Protein AF-A0A942ED60-F1 (afdb_monomer_lite)

pLDDT: mean 92.66, std 8.3, range [42.47, 98.56]

Organism: NCBI:txid2829817

Secondary structure (DSSP, 8-state):
-HHHHT--TT-EEEEEETTS-EEEEEEEEE-SSEEEEEETTT--EEEEETTSBBPPPTT---EEEEE-PPPPHHHHHHHHHHHHHHHH-PPTTTTPPPHHHHHHHHHHHHHHHTSPPTT-HHHHHHHHHHHHHHHHIIIIIS-TT-SSSPPPTTTTTTTHHHHHHHHTTT--HHHHHHHHHHHHHHTT--HHHHHTHHHHHHHHHHHHHTT-

Foldseek 3Di:
DVLLQPDDQQFFFWKAKPLLDIATWGWHADDNFWTKIAGQQQRHIFIGGSQQKGDQDPVRMMIGTWFRDGDDPLLSVLSVVSSVQNVVVDDPPSNDDDPSVVCSVVCVVVVRLVGTDPPCVVVNLLSVQSVQLLVLCCPQQQPCPDPPPRADSCLCSVVSVVLSVCLLDPHDLVRQLVSQLVSCVVSVHDVSSNVRSSVSSVVSNVVSVVSD

Radius of gyration: 19.22 Å; chains: 1; bounding box: 45×44×50 Å

Sequence (212 aa):
MQALNAITVGDVIFGLGAGGQEKLLLVYRADSSSFSARHVTTQIAYRFARDGRTRTYADGGYIEIVSTARLPADQYDVTLGLDRKSAARPDYPDSILSKAEITLLLTHPKFFKAQLLPGAEAIVRAADKLNGVNAILHREWDPIDARHNPPGLREYRDDLPALVALLERPASLDDVAAFLADMAARKMRTQQVADRSQAAAASLAQLRESWV

Structure (mmCIF, N/CA/C/O backbone):
data_AF-A0A942ED60-F1
#
_entry.id   AF-A0A942ED60-F1
#
loop_
_atom_site.group_PDB
_atom_site.id
_atom_site.type_symbol
_atom_site.label_atom_id
_atom_site.label_alt_id
_atom_site.label_comp_id
_atom_site.label_asym_id
_atom_site.label_entity_id
_atom_site.label_seq_id
_atom_site.pdbx_PDB_ins_code
_atom_site.Cartn_x
_atom_site.Cartn_y
_atom_site.Cartn_z
_atom_site.occupancy
_atom_site.B_iso_or_equiv
_atom_site.auth_seq_id
_atom_site.auth_comp_id
_atom_site.auth_asym_id
_atom_site.auth_atom_id
_atom_site.pdbx_PDB_model_num
ATOM 1 N N . MET A 1 1 ? -4.549 8.855 20.306 1.00 59.97 1 MET A N 1
ATOM 2 C CA . MET A 1 1 ? -4.417 7.773 21.314 1.00 59.97 1 MET A CA 1
ATOM 3 C C . MET A 1 1 ? -5.743 7.098 21.671 1.00 59.97 1 MET A C 1
ATOM 5 O O . MET A 1 1 ? -5.784 5.878 21.648 1.00 59.97 1 MET A O 1
ATOM 9 N N . GLN A 1 2 ? -6.834 7.828 21.943 1.00 76.50 2 GLN A N 1
ATOM 10 C CA . GLN A 1 2 ? -8.108 7.207 22.357 1.00 76.50 2 GLN A CA 1
ATOM 11 C C . GLN A 1 2 ? -8.705 6.227 21.323 1.00 76.50 2 GLN A C 1
ATOM 13 O O . GLN A 1 2 ? -9.164 5.158 21.709 1.00 76.50 2 GLN A O 1
ATOM 18 N N . ALA A 1 3 ? -8.625 6.533 20.022 1.00 88.44 3 ALA A N 1
ATOM 19 C CA . ALA A 1 3 ? -9.153 5.665 18.961 1.00 88.44 3 ALA A CA 1
ATOM 20 C C . ALA A 1 3 ? -8.439 4.298 18.868 1.00 88.44 3 ALA A C 1
ATOM 22 O O . ALA A 1 3 ? -9.092 3.267 18.765 1.00 88.44 3 ALA A O 1
ATOM 23 N N . LEU A 1 4 ? -7.106 4.265 18.990 1.00 92.62 4 LEU A N 1
ATOM 24 C CA . LEU A 1 4 ? -6.330 3.015 18.971 1.00 92.62 4 LEU A CA 1
ATOM 25 C C . LEU A 1 4 ? -6.584 2.149 20.215 1.00 92.62 4 LEU A C 1
ATOM 27 O O . LEU A 1 4 ? -6.603 0.920 20.132 1.00 92.62 4 LEU A O 1
ATOM 31 N N . ASN A 1 5 ? -6.829 2.780 21.367 1.00 92.12 5 ASN A N 1
ATOM 32 C CA . ASN A 1 5 ? -7.228 2.084 22.594 1.00 92.12 5 ASN A CA 1
ATOM 33 C C . ASN A 1 5 ? -8.634 1.478 22.497 1.00 92.12 5 ASN A C 1
ATOM 35 O O . ASN A 1 5 ? -8.900 0.471 23.146 1.00 92.12 5 ASN A O 1
ATOM 39 N N . ALA A 1 6 ? -9.505 2.058 21.670 1.00 94.12 6 ALA A N 1
ATOM 40 C CA . ALA A 1 6 ? -10.864 1.578 21.450 1.00 94.12 6 ALA A CA 1
ATOM 41 C C . ALA A 1 6 ? -10.954 0.404 20.461 1.00 94.12 6 ALA A C 1
ATOM 43 O O . ALA A 1 6 ? -12.039 -0.144 20.304 1.00 94.12 6 ALA A O 1
ATOM 44 N N . ILE A 1 7 ? -9.849 -0.000 19.817 1.00 96.62 7 ILE A N 1
ATOM 45 C CA . ILE A 1 7 ? -9.850 -1.156 18.911 1.00 96.62 7 ILE A CA 1
ATOM 46 C C . ILE A 1 7 ? -10.210 -2.430 19.689 1.00 96.62 7 ILE A C 1
ATOM 48 O O . ILE A 1 7 ? -9.567 -2.771 20.693 1.00 96.62 7 ILE A O 1
ATOM 52 N N . THR A 1 8 ? -11.194 -3.160 19.181 1.00 97.31 8 THR A N 1
ATOM 53 C CA . THR A 1 8 ? -11.737 -4.400 19.737 1.00 97.31 8 THR A CA 1
ATOM 54 C C . THR A 1 8 ? -11.801 -5.509 18.687 1.00 97.31 8 THR A C 1
ATOM 56 O O . THR A 1 8 ? -11.533 -5.307 17.504 1.00 97.31 8 THR A O 1
ATOM 59 N N . VAL A 1 9 ? -12.101 -6.730 19.134 1.00 98.12 9 VAL A N 1
ATOM 60 C CA . VAL A 1 9 ? -12.298 -7.874 18.236 1.00 98.12 9 VAL A CA 1
ATOM 61 C C . VAL A 1 9 ? -13.484 -7.607 17.312 1.00 98.12 9 VAL A C 1
ATOM 63 O O . VAL A 1 9 ? -14.543 -7.196 17.773 1.00 98.12 9 VAL A O 1
ATOM 66 N N . GLY A 1 10 ? -13.306 -7.884 16.022 1.00 97.69 10 GLY A N 1
ATOM 67 C CA . GLY A 1 10 ? -14.306 -7.648 14.984 1.00 97.69 10 GLY A CA 1
ATOM 68 C C . GLY A 1 10 ? -14.124 -6.328 14.238 1.00 97.69 10 GLY A C 1
ATOM 69 O O . GLY A 1 10 ? -14.709 -6.177 13.168 1.00 97.69 10 GLY A O 1
ATOM 70 N N . ASP A 1 11 ? -13.293 -5.405 14.727 1.00 98.19 11 ASP A N 1
ATOM 71 C CA . ASP A 1 11 ? -13.018 -4.166 14.000 1.00 98.19 11 ASP A CA 1
ATOM 72 C C . ASP A 1 11 ? -12.269 -4.443 12.689 1.00 98.19 11 ASP A C 1
ATOM 74 O O . ASP A 1 11 ? -11.331 -5.246 12.636 1.00 98.19 11 ASP A O 1
ATOM 78 N N . VAL A 1 12 ? -12.667 -3.726 11.637 1.00 98.31 12 VAL A N 1
ATOM 79 C CA . VAL A 1 12 ? -11.911 -3.625 10.386 1.00 98.31 12 VAL A CA 1
ATOM 80 C C . VAL A 1 12 ? -11.153 -2.306 10.403 1.00 98.31 12 VAL A C 1
ATOM 82 O O . VAL A 1 12 ? -11.747 -1.242 10.563 1.00 98.31 12 VAL A O 1
ATOM 85 N N . ILE A 1 13 ? -9.837 -2.385 10.249 1.00 98.00 13 ILE A N 1
ATOM 86 C CA . ILE A 1 13 ? -8.924 -1.244 10.334 1.00 98.00 13 ILE A CA 1
ATOM 87 C C . ILE A 1 13 ? -8.033 -1.178 9.097 1.00 98.00 13 ILE A C 1
ATOM 89 O O . ILE A 1 13 ? -7.878 -2.160 8.363 1.00 98.00 13 ILE A O 1
ATOM 93 N N . PHE A 1 14 ? -7.421 -0.016 8.888 1.00 98.19 14 PHE A N 1
ATOM 94 C CA . PHE A 1 14 ? -6.571 0.233 7.734 1.00 98.19 14 PHE A CA 1
ATOM 95 C C . PHE A 1 14 ? -5.165 0.640 8.157 1.00 98.19 14 PHE A C 1
ATOM 97 O O . PHE A 1 14 ? -4.975 1.559 8.962 1.00 98.19 14 PHE A O 1
ATOM 104 N N . GLY A 1 15 ? -4.179 -0.062 7.607 1.00 96.31 15 GLY A N 1
ATOM 105 C CA . GLY A 1 15 ? -2.768 0.184 7.870 1.00 96.31 15 GLY A CA 1
ATOM 106 C C . GLY A 1 15 ? -1.944 0.320 6.599 1.00 96.31 15 GLY A C 1
ATOM 107 O O . GLY A 1 15 ? -2.348 -0.122 5.523 1.00 96.31 15 GLY A O 1
ATOM 108 N N . LEU A 1 16 ? -0.765 0.913 6.750 1.00 94.50 16 LEU A N 1
ATOM 109 C CA . LEU A 1 16 ? 0.230 1.064 5.697 1.00 94.50 16 LEU A CA 1
ATOM 110 C C . LEU A 1 16 ? 1.518 0.357 6.103 1.00 94.50 16 LEU A C 1
ATOM 112 O O . LEU A 1 16 ? 2.031 0.556 7.203 1.00 94.50 16 LEU A O 1
ATOM 116 N N . GLY A 1 17 ? 2.024 -0.493 5.215 1.00 89.25 17 GLY A N 1
ATOM 117 C CA . GLY A 1 17 ? 3.358 -1.067 5.332 1.00 89.25 17 GLY A CA 1
ATOM 118 C C . GLY A 1 17 ? 4.445 -0.055 4.966 1.00 89.25 17 GLY A C 1
ATOM 119 O O . GLY A 1 17 ? 4.188 0.900 4.237 1.00 89.25 17 GLY A O 1
ATOM 120 N N . ALA A 1 18 ? 5.681 -0.316 5.397 1.00 79.06 18 ALA A N 1
ATOM 121 C CA . ALA A 1 18 ? 6.842 0.551 5.151 1.00 79.06 18 ALA A CA 1
ATOM 122 C C . ALA A 1 18 ? 7.069 0.955 3.675 1.00 79.06 18 ALA A C 1
ATOM 124 O O . ALA A 1 18 ? 7.631 2.009 3.412 1.00 79.06 18 ALA A O 1
ATOM 125 N N . GLY A 1 19 ? 6.639 0.136 2.705 1.00 77.50 19 GLY A N 1
ATOM 126 C CA . GLY A 1 19 ? 6.743 0.447 1.274 1.00 77.50 19 GLY A CA 1
ATOM 127 C C . GLY A 1 19 ? 5.451 0.996 0.663 1.00 77.50 19 GLY A C 1
ATOM 128 O O . GLY A 1 19 ? 5.225 0.785 -0.521 1.00 77.50 19 GLY A O 1
ATOM 129 N N . GLY A 1 20 ? 4.566 1.585 1.470 1.00 85.94 20 GLY A N 1
ATOM 130 C CA . GLY A 1 20 ? 3.280 2.134 1.032 1.00 85.94 20 GLY A CA 1
ATOM 131 C C . GLY A 1 20 ? 2.178 1.097 0.806 1.00 85.94 20 GLY A C 1
ATOM 132 O O . GLY A 1 20 ? 1.095 1.447 0.338 1.00 85.94 20 GLY A O 1
ATOM 133 N N . GLN A 1 21 ? 2.422 -0.175 1.148 1.00 88.50 21 GLN A N 1
ATOM 134 C CA . GLN A 1 21 ? 1.448 -1.240 0.921 1.00 88.50 21 GLN A CA 1
ATOM 135 C C . GLN A 1 21 ? 0.231 -1.065 1.822 1.00 88.50 21 GLN A C 1
ATOM 137 O O . GLN A 1 21 ? 0.329 -1.191 3.043 1.00 88.50 21 GLN A O 1
ATOM 142 N N . GLU A 1 22 ? -0.917 -0.876 1.197 1.00 93.44 22 GLU A N 1
ATOM 143 C CA . GLU A 1 22 ? -2.207 -0.780 1.861 1.00 93.44 22 GLU A CA 1
ATOM 144 C C . GLU A 1 22 ? -2.631 -2.129 2.445 1.00 93.44 22 GLU A C 1
ATOM 146 O O . GLU A 1 22 ? -2.386 -3.193 1.862 1.00 93.44 22 GLU A O 1
ATOM 151 N N . LYS A 1 23 ? -3.219 -2.088 3.642 1.00 95.25 23 LYS A N 1
ATOM 152 C CA . LYS A 1 23 ? -3.639 -3.268 4.39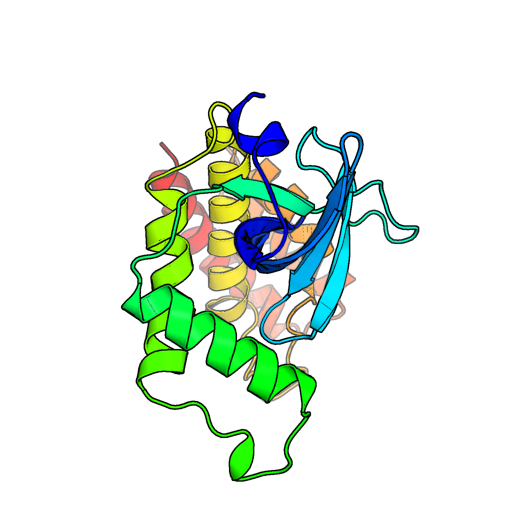3 1.00 95.25 23 LYS A CA 1
ATOM 153 C C . LYS A 1 23 ? -5.048 -3.068 4.921 1.00 95.25 23 LYS A C 1
ATOM 155 O O . LYS A 1 23 ? -5.253 -2.283 5.845 1.00 95.25 23 LYS A O 1
ATOM 160 N N . LEU A 1 24 ? -5.984 -3.850 4.392 1.00 98.06 24 LEU A N 1
ATOM 161 C CA . LEU A 1 24 ? -7.293 -4.051 5.004 1.00 98.06 24 LEU A CA 1
ATOM 162 C C . LEU A 1 24 ? -7.180 -5.183 6.029 1.00 98.06 24 LEU A C 1
ATOM 164 O O . LEU A 1 24 ? -6.850 -6.320 5.674 1.00 98.06 24 LEU A O 1
ATOM 168 N N . LEU A 1 25 ? -7.392 -4.862 7.303 1.00 98.31 25 LEU A N 1
ATOM 169 C CA . LEU A 1 25 ? -7.089 -5.752 8.420 1.00 98.31 25 LEU A CA 1
ATOM 170 C C . LEU A 1 25 ? -8.338 -6.025 9.260 1.00 98.31 25 LEU A C 1
ATOM 172 O O . LEU A 1 25 ? -9.030 -5.088 9.642 1.00 98.31 25 LEU A O 1
ATOM 176 N N . LEU A 1 26 ? -8.575 -7.291 9.611 1.00 98.56 26 LEU A N 1
ATOM 177 C CA . LEU A 1 26 ? -9.611 -7.699 10.563 1.00 98.56 26 LEU A CA 1
ATOM 178 C C . LEU A 1 26 ? -8.982 -8.047 11.915 1.00 98.56 26 LEU A C 1
ATOM 180 O O . LEU A 1 26 ? -8.103 -8.914 11.997 1.00 98.56 26 LEU A O 1
ATOM 184 N N . VAL A 1 27 ? -9.438 -7.391 12.979 1.00 98.44 27 VAL A N 1
ATOM 185 C CA . VAL A 1 27 ? -8.973 -7.627 14.350 1.00 98.44 27 VAL A CA 1
ATOM 186 C C . VAL A 1 27 ? -9.640 -8.876 14.911 1.00 98.44 27 VAL A C 1
ATOM 188 O O . VAL A 1 27 ? -10.862 -8.961 14.993 1.00 98.44 27 VAL A O 1
ATOM 191 N N . TYR A 1 28 ? -8.836 -9.843 15.347 1.00 97.62 28 TYR A N 1
ATOM 192 C CA . TYR A 1 28 ? -9.333 -11.118 15.880 1.00 97.62 28 TYR A CA 1
ATOM 193 C C . TYR A 1 28 ? -8.931 -11.368 17.340 1.00 97.62 28 TYR A C 1
ATOM 195 O O . TYR A 1 28 ? -9.416 -12.309 17.963 1.00 97.62 28 TYR A O 1
ATOM 203 N N . ARG A 1 29 ? -8.051 -10.534 17.906 1.00 97.25 29 ARG A N 1
ATOM 204 C CA . ARG A 1 29 ? -7.686 -10.557 19.328 1.00 97.25 29 ARG A CA 1
ATOM 205 C C . ARG A 1 29 ? -7.335 -9.150 19.788 1.00 97.25 29 ARG A C 1
ATOM 207 O O . ARG A 1 29 ? -6.594 -8.463 19.094 1.00 97.25 29 ARG A O 1
ATOM 214 N N . ALA A 1 30 ? -7.805 -8.738 20.959 1.00 96.69 30 ALA A N 1
ATOM 215 C CA . ALA A 1 30 ? -7.487 -7.434 21.530 1.00 96.69 30 ALA A CA 1
ATOM 216 C C . ALA A 1 30 ? -7.469 -7.501 23.063 1.00 96.69 30 ALA A C 1
ATOM 218 O O . ALA A 1 30 ? -8.318 -8.153 23.665 1.00 96.69 30 ALA A O 1
ATOM 219 N N . ASP A 1 31 ? -6.503 -6.821 23.675 1.00 94.19 31 ASP A N 1
ATOM 220 C CA . ASP A 1 31 ? -6.375 -6.630 25.121 1.00 94.19 31 ASP A CA 1
ATOM 221 C C . ASP A 1 31 ? -5.914 -5.195 25.432 1.00 94.19 31 ASP A C 1
ATOM 223 O O . ASP A 1 31 ? -5.731 -4.378 24.527 1.00 94.19 31 ASP A O 1
ATOM 227 N N . SER A 1 32 ? -5.742 -4.846 26.706 1.00 92.44 32 SER A N 1
ATOM 228 C CA . SER A 1 32 ? -5.370 -3.483 27.115 1.00 92.44 32 SER A CA 1
ATOM 229 C C . SER A 1 32 ? -4.004 -3.010 26.595 1.00 92.44 32 SER A C 1
ATOM 231 O O . SER A 1 32 ? -3.762 -1.808 26.544 1.00 92.44 32 SER A O 1
ATOM 233 N N . SER A 1 33 ? -3.119 -3.921 26.183 1.00 92.06 33 SER A N 1
ATOM 234 C CA . SER A 1 33 ? -1.731 -3.628 25.798 1.00 92.06 33 SER A CA 1
ATOM 235 C C . SER A 1 33 ? -1.452 -3.799 24.303 1.00 92.06 33 SER A C 1
ATOM 237 O O . SER A 1 33 ? -0.548 -3.164 23.754 1.00 92.06 33 SER A O 1
ATOM 239 N N . SER A 1 34 ? -2.212 -4.662 23.628 1.00 95.00 34 SER A N 1
ATOM 240 C CA . SER A 1 34 ? -1.970 -5.039 22.241 1.00 95.00 34 SER A CA 1
ATOM 241 C C . SER A 1 34 ? -3.230 -5.544 21.546 1.00 95.00 34 SER A C 1
ATOM 243 O O . SER A 1 34 ? -4.238 -5.867 22.174 1.00 95.00 34 SER A O 1
ATOM 245 N N . PHE A 1 35 ? -3.161 -5.642 20.225 1.00 96.44 35 PHE A N 1
ATOM 246 C CA . PHE A 1 35 ? -4.161 -6.342 19.429 1.00 96.44 35 PHE A CA 1
ATOM 247 C C . PHE A 1 35 ? -3.489 -7.111 18.294 1.00 96.44 35 PHE A C 1
ATOM 249 O O . PHE A 1 35 ? -2.347 -6.851 17.915 1.00 96.44 35 PHE A O 1
ATOM 256 N N . SER A 1 36 ? -4.181 -8.124 17.788 1.00 96.62 36 SER A N 1
ATOM 257 C CA . SER A 1 36 ? -3.763 -8.911 16.635 1.00 96.62 36 SER A CA 1
ATOM 258 C C . SER A 1 36 ? -4.816 -8.798 15.550 1.00 96.62 36 SER A C 1
ATOM 260 O O . SER A 1 36 ? -6.013 -8.962 15.806 1.00 96.62 36 SER A O 1
ATOM 262 N N . ALA A 1 37 ? -4.352 -8.518 14.341 1.00 97.50 37 ALA A N 1
ATOM 263 C CA . ALA A 1 37 ? -5.190 -8.392 13.165 1.00 97.50 37 ALA A CA 1
ATOM 264 C C . ALA A 1 37 ? -4.587 -9.196 12.018 1.00 97.50 37 ALA A C 1
ATOM 266 O O . ALA A 1 37 ? -3.389 -9.476 12.008 1.00 97.50 37 ALA A O 1
ATOM 267 N N . ARG A 1 38 ? -5.411 -9.597 11.058 1.00 96.62 38 ARG A N 1
ATOM 268 C CA . ARG A 1 38 ? -4.961 -10.324 9.867 1.00 96.62 38 ARG A CA 1
ATOM 269 C C . ARG A 1 38 ? -5.392 -9.602 8.610 1.00 96.62 38 ARG A C 1
ATOM 271 O O . ARG A 1 38 ? -6.438 -8.961 8.597 1.00 96.62 38 ARG A O 1
ATOM 278 N N . HIS A 1 39 ? -4.587 -9.709 7.564 1.00 96.88 39 HIS A N 1
ATOM 279 C CA . HIS A 1 39 ? -4.953 -9.184 6.258 1.00 96.88 39 HIS A CA 1
ATOM 280 C C . HIS A 1 39 ? -6.097 -9.995 5.660 1.00 96.88 39 HIS A C 1
ATOM 282 O O . HIS A 1 39 ? -5.972 -11.211 5.524 1.00 96.88 39 HIS A O 1
ATOM 288 N N . VAL A 1 40 ? -7.173 -9.315 5.268 1.00 97.62 40 VAL A N 1
ATOM 289 C CA . VAL A 1 40 ? -8.431 -9.951 4.848 1.00 97.62 40 VAL A CA 1
ATOM 290 C C . VAL A 1 40 ? -8.220 -10.960 3.714 1.00 97.62 40 VAL A C 1
ATOM 292 O O . VAL A 1 40 ? -8.749 -12.062 3.775 1.00 97.62 40 VAL A O 1
ATOM 295 N N . THR A 1 41 ? -7.385 -10.652 2.718 1.00 94.88 41 THR A N 1
ATOM 296 C CA . THR A 1 41 ? -7.214 -11.544 1.554 1.00 94.88 41 THR A CA 1
ATOM 297 C C . THR A 1 41 ? -6.077 -12.553 1.679 1.00 94.88 41 THR A C 1
ATOM 299 O O . THR A 1 41 ? -6.163 -13.650 1.137 1.00 94.88 41 THR A O 1
ATOM 302 N N . THR A 1 42 ? -4.992 -12.205 2.373 1.00 93.50 42 THR A N 1
ATOM 303 C CA . THR A 1 42 ? -3.789 -13.060 2.439 1.00 93.50 42 THR A CA 1
ATOM 304 C C . THR A 1 42 ? -3.712 -13.860 3.729 1.00 93.50 42 THR A C 1
ATOM 306 O O . THR A 1 42 ? -2.863 -14.739 3.848 1.00 93.50 42 THR A O 1
ATOM 309 N N . GLN A 1 43 ? -4.563 -13.540 4.707 1.00 96.06 43 GLN A N 1
ATOM 310 C CA . GLN A 1 43 ? -4.629 -14.171 6.024 1.00 96.06 43 GLN A CA 1
ATOM 311 C C . GLN A 1 43 ? -3.324 -14.071 6.837 1.00 96.06 43 GLN A C 1
ATOM 313 O O . GLN A 1 43 ? -3.197 -14.686 7.895 1.00 96.06 43 GLN A O 1
ATOM 318 N N . ILE A 1 44 ? -2.361 -13.253 6.392 1.00 92.69 44 ILE A N 1
ATOM 319 C CA . ILE A 1 44 ? -1.136 -12.967 7.144 1.00 92.69 44 ILE A CA 1
ATOM 320 C C . ILE A 1 44 ? -1.516 -12.191 8.404 1.00 92.69 44 ILE A C 1
ATOM 322 O O . ILE A 1 44 ? -2.199 -11.167 8.328 1.00 92.69 44 ILE A O 1
ATOM 326 N N . ALA A 1 45 ? -1.069 -12.692 9.552 1.00 93.44 45 ALA A N 1
ATOM 327 C CA . ALA A 1 45 ? -1.354 -12.120 10.856 1.00 93.44 45 ALA A CA 1
ATOM 328 C C . ALA A 1 45 ? -0.250 -11.163 11.313 1.00 93.44 45 ALA A C 1
ATOM 330 O O . ALA A 1 45 ? 0.940 -11.413 11.131 1.00 93.44 45 ALA A O 1
ATOM 331 N N . TYR A 1 46 ? -0.673 -10.100 11.983 1.00 92.94 46 TYR A N 1
ATOM 332 C CA . TYR A 1 46 ? 0.175 -9.053 12.520 1.00 92.94 46 TYR A CA 1
ATOM 333 C C . TYR A 1 46 ? -0.215 -8.761 13.963 1.00 92.94 46 TYR A C 1
ATOM 335 O O . TYR A 1 46 ? -1.395 -8.818 14.328 1.00 92.94 46 TYR A O 1
ATOM 343 N N . ARG A 1 47 ? 0.779 -8.428 14.787 1.00 93.88 47 ARG A N 1
ATOM 344 C CA . ARG A 1 47 ? 0.565 -8.003 16.171 1.00 93.88 47 ARG A CA 1
ATOM 345 C C . ARG A 1 47 ? 0.975 -6.550 16.326 1.00 93.88 47 ARG A C 1
ATOM 347 O O . ARG A 1 47 ? 2.098 -6.190 15.986 1.00 93.88 47 ARG A O 1
ATOM 354 N N . PHE A 1 48 ? 0.084 -5.761 16.904 1.00 94.25 48 PHE A N 1
ATOM 355 C CA . PHE A 1 48 ? 0.248 -4.332 17.109 1.00 94.25 48 PHE A CA 1
ATOM 356 C C . PHE A 1 48 ? 0.274 -4.007 18.597 1.00 94.25 48 PHE A C 1
ATOM 358 O O . PHE A 1 48 ? -0.465 -4.603 19.388 1.00 94.25 48 PHE A O 1
ATOM 365 N N . ALA A 1 49 ? 1.104 -3.041 18.977 1.00 93.38 49 ALA A N 1
ATOM 366 C CA . ALA A 1 49 ? 0.910 -2.338 20.235 1.00 93.38 49 ALA A CA 1
ATOM 367 C C . ALA A 1 49 ? -0.229 -1.309 20.091 1.00 93.38 49 ALA A C 1
ATOM 369 O O . ALA A 1 49 ? -0.707 -1.017 18.993 1.00 93.38 49 ALA A O 1
ATOM 370 N N . ARG A 1 50 ? -0.703 -0.765 21.217 1.00 93.06 50 ARG A N 1
ATOM 371 C CA . ARG A 1 50 ? -1.768 0.257 21.236 1.00 93.06 50 ARG A CA 1
ATOM 372 C C . ARG A 1 50 ? -1.337 1.631 20.706 1.00 93.06 50 ARG A C 1
ATOM 374 O O . ARG A 1 50 ? -2.169 2.523 20.577 1.00 93.06 50 ARG A O 1
ATOM 381 N N . ASP A 1 51 ? -0.068 1.780 20.340 1.00 92.25 51 ASP A N 1
ATOM 382 C CA . ASP A 1 51 ? 0.434 2.889 19.523 1.00 92.25 51 ASP A CA 1
ATOM 383 C C . ASP A 1 51 ? 0.117 2.724 18.023 1.00 92.25 51 ASP A C 1
ATOM 385 O O . ASP A 1 51 ? 0.361 3.640 17.246 1.00 92.25 51 ASP A O 1
ATOM 389 N N . GLY A 1 52 ? -0.468 1.589 17.616 1.00 91.94 52 GLY A N 1
ATOM 390 C CA . GLY A 1 52 ? -0.867 1.325 16.236 1.00 91.94 52 GLY A CA 1
ATOM 391 C C . GLY A 1 52 ? 0.260 0.791 15.356 1.00 91.94 52 GLY A C 1
ATOM 392 O O . GLY A 1 52 ? 0.076 0.707 14.144 1.00 91.94 52 GLY A O 1
ATOM 393 N N . ARG A 1 53 ? 1.405 0.403 15.926 1.00 92.50 53 ARG A N 1
ATOM 394 C CA . ARG A 1 53 ? 2.554 -0.098 15.165 1.00 92.50 53 ARG A CA 1
ATOM 395 C C . ARG A 1 53 ? 2.798 -1.576 15.429 1.00 92.50 53 ARG A C 1
ATOM 397 O O . ARG A 1 53 ? 2.696 -2.061 16.561 1.00 92.50 53 ARG A O 1
ATOM 404 N N . THR A 1 54 ? 3.148 -2.314 14.379 1.00 90.88 54 THR A N 1
ATOM 405 C CA . THR A 1 54 ? 3.765 -3.632 14.564 1.00 90.88 54 THR A CA 1
ATOM 406 C C . THR A 1 54 ? 5.140 -3.460 15.187 1.00 90.88 54 THR A C 1
ATOM 408 O O . THR A 1 54 ? 5.907 -2.596 14.760 1.00 90.88 54 THR A O 1
ATOM 411 N N . ARG A 1 55 ? 5.498 -4.325 16.13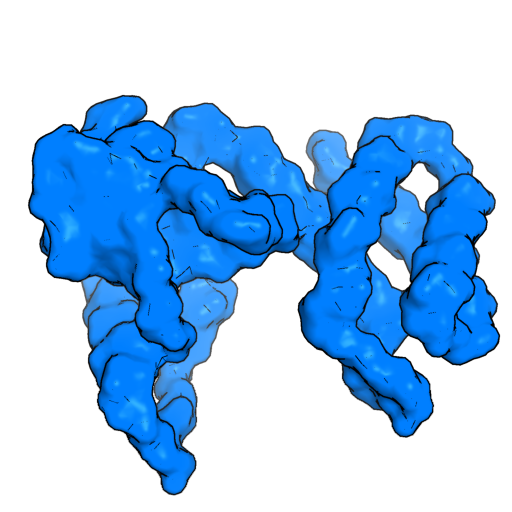8 1.00 76.38 55 ARG A N 1
ATOM 412 C CA . ARG A 1 55 ? 6.901 -4.433 16.557 1.00 76.38 55 ARG A CA 1
ATOM 413 C C . ARG A 1 55 ? 7.700 -5.047 15.409 1.00 76.38 55 ARG A C 1
ATOM 415 O O . ARG A 1 55 ? 7.226 -6.000 14.798 1.00 76.38 55 ARG A O 1
ATOM 422 N N . THR A 1 56 ? 8.861 -4.471 15.113 1.00 61.62 56 THR A N 1
ATOM 423 C CA . THR A 1 56 ? 9.707 -4.811 13.964 1.00 61.62 56 THR A CA 1
ATOM 424 C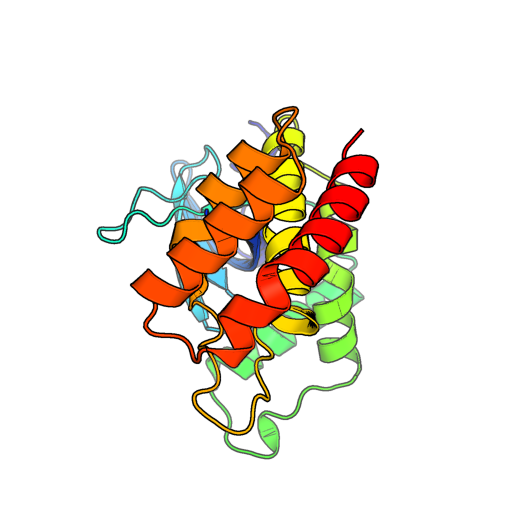 C . THR A 1 56 ? 9.920 -6.320 13.864 1.00 61.62 56 THR A C 1
ATOM 426 O O . THR A 1 56 ? 10.356 -6.953 14.828 1.00 61.62 56 THR A O 1
ATOM 429 N N . TYR A 1 57 ? 9.600 -6.898 12.710 1.00 56.62 57 TYR A N 1
ATOM 430 C CA . TYR A 1 57 ? 9.954 -8.279 12.394 1.00 56.62 57 TYR A CA 1
ATOM 431 C C . TYR A 1 57 ? 11.424 -8.343 11.946 1.00 56.62 57 TYR A C 1
ATOM 433 O O . TYR A 1 57 ? 12.032 -7.321 11.627 1.00 56.62 57 TYR A O 1
ATOM 441 N N . ALA A 1 58 ? 12.015 -9.541 11.928 1.00 42.47 58 ALA A N 1
ATOM 442 C CA . ALA A 1 58 ? 13.417 -9.743 11.540 1.00 42.47 58 ALA A CA 1
ATOM 443 C C . ALA A 1 58 ? 13.746 -9.269 10.105 1.00 42.47 58 ALA A C 1
ATOM 445 O O . ALA A 1 58 ? 14.912 -9.082 9.780 1.00 42.47 58 ALA A O 1
ATOM 446 N N . ASP A 1 59 ? 12.730 -9.045 9.266 1.00 48.72 59 ASP A N 1
ATOM 447 C CA . ASP A 1 59 ? 12.837 -8.513 7.904 1.00 48.72 59 ASP A CA 1
ATOM 448 C C . ASP A 1 59 ? 12.736 -6.973 7.828 1.00 48.72 59 ASP A C 1
ATOM 450 O O . ASP A 1 59 ? 12.657 -6.413 6.736 1.00 48.72 59 ASP A O 1
ATOM 454 N N . GLY A 1 60 ? 12.708 -6.270 8.969 1.00 52.09 60 GLY A N 1
ATOM 455 C CA . GLY A 1 60 ? 12.657 -4.805 9.028 1.00 52.09 60 GLY A CA 1
ATOM 456 C C . GLY A 1 60 ? 11.310 -4.195 8.624 1.00 52.09 60 GLY A C 1
ATOM 457 O O . GLY A 1 60 ? 11.155 -2.973 8.643 1.00 52.09 60 GLY A O 1
ATOM 458 N N . GLY A 1 61 ? 10.314 -5.017 8.281 1.00 68.88 61 GLY A N 1
ATOM 459 C CA . GLY A 1 61 ? 8.985 -4.548 7.921 1.00 68.88 61 GLY A CA 1
ATOM 460 C C . GLY A 1 61 ? 8.203 -4.061 9.139 1.00 68.88 61 GLY A C 1
ATOM 461 O O . GLY A 1 61 ? 8.147 -4.734 10.170 1.00 68.88 61 GLY A O 1
ATOM 462 N N . TYR A 1 62 ? 7.540 -2.913 9.000 1.00 84.69 62 TYR A N 1
ATOM 463 C CA . TYR A 1 62 ? 6.505 -2.472 9.931 1.00 84.69 62 TYR A CA 1
ATOM 464 C C . TYR A 1 62 ? 5.214 -2.121 9.191 1.00 84.69 62 TYR A C 1
ATOM 466 O O . TYR A 1 62 ? 5.228 -1.805 7.997 1.00 84.69 62 TYR A O 1
ATOM 474 N N . ILE A 1 63 ? 4.101 -2.210 9.915 1.00 92.25 63 ILE A N 1
ATOM 475 C CA . ILE A 1 63 ? 2.793 -1.690 9.532 1.00 92.25 63 ILE A CA 1
ATOM 476 C C . ILE A 1 63 ? 2.375 -0.683 10.595 1.00 92.25 63 ILE A C 1
ATOM 478 O O . ILE A 1 63 ? 2.461 -0.968 11.794 1.00 92.25 63 ILE A O 1
ATOM 482 N N . GLU A 1 64 ? 1.887 0.464 10.145 1.00 94.69 64 GLU A N 1
ATOM 483 C CA . GLU A 1 64 ? 1.297 1.491 10.993 1.00 94.69 64 GLU A CA 1
ATOM 484 C C . GLU A 1 64 ? -0.189 1.647 10.663 1.00 94.69 64 GLU A C 1
ATOM 486 O O . GLU A 1 64 ? -0.571 1.739 9.495 1.00 94.69 64 GLU A O 1
ATOM 491 N N . ILE A 1 65 ? -1.041 1.626 11.689 1.00 97.06 65 ILE A N 1
ATOM 492 C CA . ILE A 1 65 ? -2.477 1.868 11.543 1.00 97.06 65 ILE A CA 1
ATOM 493 C C . ILE A 1 65 ? -2.696 3.355 11.302 1.00 97.06 65 ILE A C 1
ATOM 495 O O . ILE A 1 65 ? -2.336 4.185 12.133 1.00 97.06 65 ILE A O 1
ATOM 499 N N . VAL A 1 66 ? -3.334 3.680 10.181 1.00 97.12 66 VAL A N 1
ATOM 500 C CA . VAL A 1 66 ? -3.602 5.067 9.777 1.00 97.12 66 VAL A CA 1
ATOM 501 C C . VAL A 1 66 ? -5.082 5.419 9.827 1.00 97.12 66 VAL A C 1
ATOM 503 O O . VAL A 1 66 ? -5.423 6.596 9.821 1.00 97.12 66 VAL A O 1
ATOM 506 N N . SER A 1 67 ? -5.972 4.427 9.929 1.00 97.88 67 SER A N 1
ATOM 507 C CA . SER A 1 67 ? -7.393 4.665 10.178 1.00 97.88 67 SER A CA 1
ATOM 508 C C . SER A 1 67 ? -8.051 3.524 10.955 1.00 97.88 67 SER A C 1
ATOM 510 O O . SER A 1 67 ? -7.727 2.347 10.791 1.00 97.88 67 SER A O 1
ATOM 512 N N . THR A 1 68 ? -9.009 3.911 11.797 1.00 97.44 68 THR A N 1
ATOM 513 C CA . THR A 1 68 ? -9.909 3.025 12.561 1.00 97.44 68 THR A CA 1
ATOM 514 C C . THR A 1 68 ? -11.381 3.338 12.265 1.00 97.44 68 THR A C 1
ATOM 516 O O . THR A 1 68 ? -12.268 2.972 13.034 1.00 97.44 68 THR A O 1
ATOM 519 N N . ALA A 1 69 ? -11.648 4.062 11.170 1.00 97.12 69 ALA A N 1
ATOM 520 C CA . ALA A 1 69 ? -12.998 4.436 10.774 1.00 97.12 69 ALA A CA 1
ATOM 521 C C . ALA A 1 69 ? -13.867 3.193 10.550 1.00 97.12 69 ALA A C 1
ATOM 523 O O . ALA A 1 69 ? -13.435 2.215 9.945 1.00 97.12 69 ALA A O 1
ATOM 524 N N . ARG A 1 70 ? -15.114 3.227 11.021 1.00 96.56 70 ARG A N 1
ATOM 525 C CA . ARG A 1 70 ? -16.035 2.103 10.836 1.00 96.56 70 ARG A CA 1
ATOM 526 C C . ARG A 1 70 ? -16.544 2.091 9.407 1.00 96.56 70 ARG A C 1
ATOM 528 O O . ARG A 1 70 ? -17.163 3.062 8.980 1.00 96.56 70 ARG A O 1
ATOM 535 N N . LEU A 1 71 ? -16.311 0.989 8.698 1.00 95.31 71 LEU A N 1
ATOM 536 C CA . LEU A 1 71 ? -16.893 0.781 7.377 1.00 95.31 71 LEU A CA 1
ATOM 537 C C . LEU A 1 71 ? -18.427 0.886 7.432 1.00 95.31 71 LEU A C 1
ATOM 539 O O . LEU A 1 71 ? -19.032 0.483 8.431 1.00 95.31 71 LEU A O 1
ATOM 543 N N . PRO A 1 72 ? -19.062 1.373 6.352 1.00 96.00 72 PRO A N 1
ATOM 544 C CA . PRO A 1 72 ? -20.492 1.193 6.138 1.00 96.00 72 PRO A CA 1
ATOM 545 C C . PRO A 1 72 ? -20.885 -0.284 6.288 1.00 96.00 72 PRO A C 1
ATOM 547 O O . PRO A 1 72 ? -20.100 -1.167 5.939 1.00 96.00 72 PRO A O 1
ATOM 550 N N . ALA A 1 73 ? -22.079 -0.557 6.825 1.00 96.06 73 ALA A N 1
ATOM 551 C CA . ALA A 1 73 ? -22.497 -1.914 7.192 1.00 96.06 73 ALA A CA 1
ATOM 552 C C . ALA A 1 73 ? -22.425 -2.904 6.014 1.00 96.06 73 ALA A C 1
ATOM 554 O O . ALA A 1 73 ? -21.935 -4.018 6.170 1.00 96.06 73 ALA A O 1
ATOM 555 N N . ASP A 1 74 ? -22.813 -2.462 4.818 1.00 94.69 74 ASP A N 1
ATOM 556 C CA . ASP A 1 74 ? -22.714 -3.229 3.576 1.00 94.69 74 ASP A CA 1
ATOM 557 C C . ASP A 1 74 ? -21.260 -3.593 3.228 1.00 94.69 74 ASP A C 1
ATOM 559 O O . ASP A 1 74 ? -20.962 -4.739 2.895 1.00 94.69 74 ASP A O 1
ATOM 563 N N . GLN A 1 75 ? -20.323 -2.651 3.362 1.00 97.06 75 GLN A N 1
ATOM 564 C CA . GLN A 1 75 ? -18.899 -2.908 3.117 1.00 97.06 75 GLN A CA 1
ATOM 565 C C . GLN A 1 75 ? -18.268 -3.778 4.207 1.00 97.06 75 GLN A C 1
ATOM 567 O O . GLN A 1 75 ? -17.387 -4.593 3.920 1.00 97.06 75 GLN A O 1
ATOM 572 N N . TYR A 1 76 ? -18.714 -3.621 5.453 1.00 98.19 76 TYR A N 1
ATOM 573 C CA . TYR A 1 76 ? -18.277 -4.445 6.573 1.00 98.19 76 TYR A CA 1
ATOM 574 C C . TYR A 1 76 ? -18.670 -5.914 6.366 1.00 98.19 76 TYR A C 1
ATOM 576 O O . TYR A 1 76 ? -17.808 -6.791 6.445 1.00 98.19 76 TYR A O 1
ATOM 584 N N . ASP A 1 77 ? -19.923 -6.187 5.998 1.00 98.31 77 ASP A N 1
ATOM 585 C CA . ASP A 1 77 ? -20.405 -7.548 5.738 1.00 98.31 77 ASP A CA 1
ATOM 586 C C . ASP A 1 77 ? -19.664 -8.211 4.571 1.00 98.31 77 ASP A C 1
ATOM 588 O O . ASP A 1 77 ? -19.250 -9.372 4.669 1.00 98.31 77 ASP A O 1
ATOM 592 N N . VAL A 1 78 ? -19.409 -7.461 3.491 1.00 98.44 78 VAL A N 1
ATOM 593 C CA . VAL A 1 78 ? -18.582 -7.934 2.367 1.00 98.44 78 VAL A CA 1
ATOM 594 C C . VAL A 1 78 ? -17.155 -8.236 2.830 1.00 98.44 78 VAL A C 1
ATOM 596 O O . VAL A 1 78 ? -16.587 -9.252 2.431 1.00 98.44 78 VAL A O 1
ATOM 599 N N . THR A 1 79 ? -16.582 -7.409 3.710 1.00 98.38 79 THR A N 1
ATOM 600 C CA . THR A 1 79 ? -15.237 -7.637 4.264 1.00 98.38 79 THR A CA 1
ATOM 601 C C . THR A 1 79 ? -15.175 -8.934 5.069 1.00 98.38 79 THR A C 1
ATOM 603 O O . THR A 1 79 ? -14.241 -9.718 4.897 1.00 98.38 79 THR A O 1
ATOM 606 N N . LEU A 1 80 ? -16.177 -9.196 5.914 1.00 98.38 80 LEU A N 1
ATOM 607 C CA . LEU A 1 80 ? -16.259 -10.441 6.680 1.00 98.38 80 LEU A CA 1
ATOM 608 C C . LEU A 1 80 ? -16.456 -11.664 5.779 1.00 98.38 80 LEU A C 1
ATOM 610 O O . LEU A 1 80 ? -15.862 -12.714 6.027 1.00 98.38 80 LEU A O 1
ATOM 614 N N . GLY A 1 81 ? -17.281 -11.542 4.736 1.00 97.94 81 GLY A N 1
ATOM 615 C CA . GLY A 1 81 ? -17.459 -12.587 3.728 1.00 97.94 81 GLY A CA 1
ATOM 616 C C . GLY A 1 81 ? -16.147 -12.925 3.019 1.00 97.94 81 GLY A C 1
ATOM 617 O O . GLY A 1 81 ? -15.779 -14.099 2.938 1.00 97.94 81 GLY A O 1
ATOM 618 N N . LEU A 1 82 ? -15.408 -11.898 2.593 1.00 98.25 82 LEU A N 1
ATOM 619 C CA . LEU A 1 82 ? -14.114 -12.049 1.933 1.00 98.25 82 LEU A CA 1
ATOM 620 C C . LEU A 1 82 ? -13.061 -12.671 2.860 1.00 98.25 82 LEU A C 1
ATOM 622 O O . LEU A 1 82 ? -12.361 -13.586 2.441 1.00 98.25 82 LEU A O 1
ATOM 626 N N . ASP A 1 83 ? -12.981 -12.239 4.124 1.00 98.31 83 ASP A N 1
ATOM 627 C CA . ASP A 1 83 ? -12.069 -12.832 5.114 1.00 98.31 83 ASP A CA 1
ATOM 628 C C . ASP A 1 83 ? -12.341 -14.332 5.298 1.00 98.31 83 ASP A C 1
ATOM 630 O O . ASP A 1 83 ? -11.415 -15.140 5.231 1.00 98.31 83 ASP A O 1
ATOM 634 N N . ARG A 1 84 ? -13.614 -14.727 5.448 1.00 97.94 84 ARG A N 1
ATOM 635 C CA . ARG A 1 84 ? -14.002 -16.144 5.559 1.00 97.94 84 ARG A CA 1
ATOM 636 C C . ARG A 1 84 ? -13.661 -16.929 4.297 1.00 97.94 84 ARG A C 1
ATOM 638 O O . ARG A 1 84 ? -13.128 -18.032 4.407 1.00 97.94 84 ARG A O 1
ATOM 645 N N . LYS A 1 85 ? -13.934 -16.368 3.113 1.00 97.62 85 LYS A N 1
ATOM 646 C CA . LYS A 1 85 ? -13.577 -16.983 1.827 1.00 97.62 85 LYS A CA 1
ATOM 647 C C . LYS A 1 85 ? -12.067 -17.211 1.747 1.00 97.62 85 LYS A C 1
ATOM 649 O O . LYS A 1 85 ? -11.631 -18.327 1.489 1.00 97.62 85 LYS A O 1
ATOM 654 N N . SER A 1 86 ? -11.257 -16.196 2.032 1.00 96.69 86 SER A N 1
ATOM 655 C CA . SER A 1 86 ? -9.796 -16.315 2.017 1.00 96.69 86 SER A CA 1
ATOM 656 C C . SER A 1 86 ? -9.265 -17.295 3.069 1.00 96.69 86 SER A C 1
ATOM 658 O O . SER A 1 86 ? -8.311 -18.022 2.793 1.00 96.69 86 SER A O 1
ATOM 660 N N . ALA A 1 87 ? -9.887 -17.367 4.249 1.00 96.81 87 ALA A N 1
ATOM 661 C CA . ALA A 1 87 ? -9.538 -18.337 5.285 1.00 96.81 87 ALA A CA 1
ATOM 662 C C . ALA A 1 87 ? -9.847 -19.787 4.873 1.00 96.81 87 ALA A C 1
ATOM 664 O O . ALA A 1 87 ? -9.068 -20.685 5.190 1.00 96.81 87 ALA A O 1
ATOM 665 N N . ALA A 1 88 ? -10.942 -20.010 4.139 1.00 96.94 88 ALA A N 1
ATOM 666 C CA . ALA A 1 88 ? -11.334 -21.327 3.639 1.00 96.94 88 ALA A CA 1
ATOM 667 C C . ALA A 1 88 ? -10.421 -21.853 2.519 1.00 96.94 88 ALA A C 1
ATOM 669 O O . ALA A 1 88 ? -10.422 -23.054 2.267 1.00 96.94 88 ALA A O 1
ATOM 670 N N . ARG A 1 89 ? -9.636 -20.973 1.874 1.00 94.81 89 ARG A N 1
ATOM 671 C CA . ARG A 1 89 ? -8.738 -21.301 0.749 1.00 94.81 89 ARG A CA 1
ATOM 672 C C . ARG A 1 89 ? -9.428 -22.165 -0.322 1.00 94.81 89 ARG A C 1
ATOM 674 O O . ARG A 1 89 ? -8.922 -23.238 -0.642 1.00 94.81 89 ARG A O 1
ATOM 681 N N . PRO A 1 90 ? -10.589 -21.730 -0.840 1.00 95.19 90 PRO A N 1
ATOM 682 C CA . PRO A 1 90 ? -11.328 -22.508 -1.816 1.00 95.19 90 PRO A CA 1
ATOM 683 C C . PRO A 1 90 ? -10.529 -22.655 -3.110 1.00 95.19 90 PRO A C 1
ATOM 685 O O . PRO A 1 90 ? -9.811 -21.737 -3.522 1.00 95.19 90 PRO A O 1
ATOM 688 N N . ASP A 1 91 ? -10.713 -23.787 -3.777 1.00 95.31 91 ASP A N 1
ATOM 689 C CA . ASP A 1 91 ? -10.202 -23.992 -5.125 1.00 95.31 91 ASP A CA 1
ATOM 690 C C . ASP A 1 91 ? -10.988 -23.157 -6.146 1.00 95.31 91 ASP A C 1
ATOM 692 O O . ASP A 1 91 ? -12.041 -22.577 -5.872 1.00 95.31 91 ASP A O 1
ATOM 696 N N . TYR A 1 92 ? -10.459 -23.054 -7.361 1.00 89.88 92 TYR A N 1
ATOM 697 C CA . TYR A 1 92 ? -11.209 -22.493 -8.481 1.00 89.88 92 TYR A CA 1
ATOM 698 C C . TYR A 1 92 ? -12.390 -23.420 -8.845 1.00 89.88 92 TYR A C 1
ATOM 700 O O . TYR A 1 92 ? -12.182 -24.632 -8.917 1.00 89.88 92 TYR A O 1
ATOM 708 N N . PRO A 1 93 ? -13.600 -22.896 -9.134 1.00 93.75 93 PRO A N 1
ATOM 709 C CA . PRO A 1 93 ? -13.962 -21.484 -9.318 1.00 93.75 93 PRO A CA 1
ATOM 710 C C . PRO A 1 93 ? -14.457 -20.756 -8.057 1.00 93.75 93 PRO A C 1
ATOM 712 O O . PRO A 1 93 ? -14.759 -19.567 -8.126 1.00 93.75 93 PRO A O 1
ATOM 715 N N . ASP A 1 94 ? -14.520 -21.413 -6.903 1.00 93.56 94 ASP A N 1
ATOM 716 C CA . ASP A 1 94 ? -15.074 -20.834 -5.668 1.00 93.56 94 ASP A CA 1
ATOM 717 C C . ASP A 1 94 ? -14.203 -19.701 -5.081 1.00 93.56 94 ASP A C 1
ATOM 719 O O . ASP A 1 94 ? -14.663 -18.883 -4.277 1.00 93.56 94 ASP A O 1
ATOM 723 N N . SER A 1 95 ? -12.953 -19.592 -5.538 1.00 93.19 95 SER A N 1
ATOM 724 C CA . SER A 1 95 ? -12.055 -18.459 -5.283 1.00 93.19 95 SER A CA 1
ATOM 725 C C . SER A 1 95 ? -12.371 -17.191 -6.089 1.00 93.19 95 SER A C 1
ATOM 727 O O . SER A 1 95 ? -11.780 -16.142 -5.820 1.00 93.19 95 SER A O 1
ATOM 729 N N . ILE A 1 96 ? -13.301 -17.238 -7.053 1.00 96.44 96 ILE A N 1
ATOM 730 C CA . ILE A 1 96 ? -13.678 -16.066 -7.852 1.00 96.44 96 ILE A CA 1
ATOM 731 C C . ILE A 1 96 ? -14.289 -14.981 -6.950 1.00 96.44 96 ILE A C 1
ATOM 733 O O . ILE A 1 96 ? -15.150 -15.226 -6.094 1.00 96.44 96 ILE A O 1
ATOM 737 N N . LEU A 1 97 ? -13.837 -13.744 -7.165 1.00 97.31 97 LEU A N 1
ATOM 738 C CA . LEU A 1 97 ? -14.370 -12.571 -6.486 1.00 97.31 97 LEU A CA 1
ATOM 739 C C . LEU A 1 97 ? -15.724 -12.174 -7.081 1.00 97.31 97 LEU A C 1
ATOM 741 O O . LEU A 1 97 ? -15.896 -12.050 -8.294 1.00 97.31 97 LEU A O 1
ATOM 745 N N . SER A 1 98 ? -16.683 -11.918 -6.205 1.00 97.81 98 SER A N 1
ATOM 746 C CA . SER A 1 98 ? -17.949 -11.276 -6.530 1.00 97.81 98 SER A CA 1
ATOM 747 C C . SER A 1 98 ? -17.744 -9.795 -6.862 1.00 97.81 98 SER A C 1
ATOM 749 O O . SER A 1 98 ? -16.745 -9.178 -6.488 1.00 97.81 98 SER A O 1
ATOM 751 N N . LYS A 1 99 ? -18.741 -9.179 -7.509 1.00 98.12 99 LYS A N 1
ATOM 752 C CA . LYS A 1 99 ? -18.723 -7.736 -7.801 1.00 98.12 99 LYS A CA 1
ATOM 753 C C . LYS A 1 99 ? -18.543 -6.889 -6.538 1.00 98.12 99 LYS A C 1
ATOM 755 O O . LYS A 1 99 ? -17.777 -5.936 -6.567 1.00 98.12 99 LYS A O 1
ATOM 760 N N . ALA A 1 100 ? -19.205 -7.256 -5.440 1.00 98.06 100 ALA A N 1
ATOM 761 C CA . ALA A 1 100 ? -19.109 -6.527 -4.179 1.00 98.06 100 ALA A CA 1
ATOM 762 C C . ALA A 1 100 ? -17.698 -6.608 -3.572 1.00 98.06 100 ALA A C 1
ATOM 764 O O . ALA A 1 100 ? -17.169 -5.595 -3.123 1.00 98.06 100 ALA A O 1
ATOM 765 N N . GLU A 1 101 ? -17.059 -7.783 -3.619 1.00 98.25 101 GLU A N 1
ATOM 766 C CA . GLU A 1 101 ? -15.674 -7.960 -3.159 1.00 98.25 101 GLU A CA 1
ATOM 767 C C . GLU A 1 101 ? -14.692 -7.153 -4.020 1.00 98.25 101 GLU A C 1
ATOM 769 O O . GLU A 1 101 ? -13.804 -6.494 -3.484 1.00 98.25 101 GLU A O 1
ATOM 774 N N . ILE A 1 102 ? -14.879 -7.139 -5.346 1.00 98.00 102 ILE A N 1
ATOM 775 C CA . ILE A 1 102 ? -14.080 -6.305 -6.257 1.00 98.00 102 ILE A CA 1
ATOM 776 C C . ILE A 1 102 ? -14.254 -4.824 -5.909 1.00 98.00 102 ILE A C 1
ATOM 778 O O . ILE A 1 102 ? -13.263 -4.113 -5.756 1.00 98.00 102 ILE A O 1
ATOM 782 N N . THR A 1 103 ? -15.494 -4.354 -5.743 1.00 97.62 103 THR A N 1
ATOM 783 C CA . THR A 1 103 ? -15.766 -2.965 -5.357 1.00 97.62 103 THR A CA 1
ATOM 784 C C . THR A 1 103 ? -15.080 -2.620 -4.039 1.00 97.62 103 THR A C 1
ATOM 786 O O . THR A 1 103 ? -14.338 -1.645 -4.007 1.00 97.62 103 THR A O 1
ATOM 789 N N . LEU A 1 104 ? -15.232 -3.445 -2.996 1.00 97.44 104 LEU A N 1
ATOM 790 C CA . LEU A 1 104 ? -14.560 -3.251 -1.709 1.00 97.44 104 LEU A CA 1
ATOM 791 C C . LEU A 1 104 ? -13.042 -3.095 -1.883 1.00 97.44 104 LEU A C 1
ATOM 793 O O . LEU A 1 104 ? -12.456 -2.138 -1.374 1.00 97.44 104 LEU A O 1
ATOM 797 N N . LEU A 1 105 ? -12.393 -4.007 -2.614 1.00 96.12 105 LEU A N 1
ATOM 798 C CA . LEU A 1 105 ? -10.941 -3.974 -2.812 1.00 96.12 105 LEU A CA 1
ATOM 799 C C . LEU A 1 105 ? -10.472 -2.713 -3.546 1.00 96.12 105 LEU A C 1
ATOM 801 O O . LEU A 1 105 ? -9.402 -2.202 -3.230 1.00 96.12 105 LEU A O 1
ATOM 805 N N . LEU A 1 106 ? -11.280 -2.185 -4.465 1.00 94.75 106 LEU A N 1
ATOM 806 C CA . LEU A 1 106 ? -10.948 -0.982 -5.229 1.00 94.75 106 LEU A CA 1
ATOM 807 C C . LEU A 1 106 ? -11.266 0.325 -4.487 1.00 94.75 106 LEU A C 1
ATOM 809 O O . LEU A 1 106 ? -10.635 1.344 -4.763 1.00 94.75 106 LEU A O 1
ATOM 813 N N . THR A 1 107 ? -12.237 0.336 -3.567 1.00 95.19 107 THR A N 1
ATOM 814 C CA . THR A 1 107 ? -12.734 1.585 -2.961 1.00 95.19 107 THR A CA 1
ATOM 815 C C . THR A 1 107 ? -12.360 1.777 -1.498 1.00 95.19 107 THR A C 1
ATOM 817 O O . THR A 1 107 ? -12.324 2.927 -1.047 1.00 95.19 107 THR A O 1
ATOM 820 N N . HIS A 1 108 ? -12.053 0.711 -0.749 1.00 95.25 108 HIS A N 1
ATOM 821 C CA . HIS A 1 108 ? -11.735 0.828 0.678 1.00 95.25 108 HIS A CA 1
ATOM 822 C C . HIS A 1 108 ? -10.589 1.808 0.988 1.00 95.25 108 HIS A C 1
ATOM 824 O O . HIS A 1 108 ? -10.734 2.551 1.964 1.00 95.25 108 HIS A O 1
ATOM 830 N N . PRO A 1 109 ? -9.499 1.928 0.193 1.00 95.12 109 PRO A N 1
ATOM 831 C CA . PRO A 1 109 ? -8.415 2.835 0.556 1.00 95.12 109 PRO A CA 1
ATOM 832 C C . PRO A 1 109 ? -8.886 4.287 0.576 1.00 95.12 109 PRO A C 1
ATOM 834 O O . PRO A 1 109 ? -8.573 5.028 1.504 1.00 95.12 109 PRO A O 1
ATOM 837 N N . LYS A 1 110 ? -9.720 4.683 -0.396 1.00 95.31 110 LYS A N 1
ATOM 838 C CA . LYS A 1 110 ? -10.296 6.032 -0.467 1.00 95.31 110 LYS A CA 1
ATOM 839 C C . LYS A 1 110 ? -11.170 6.339 0.751 1.00 95.31 110 LYS A C 1
ATOM 841 O O . LYS A 1 110 ? -11.096 7.443 1.283 1.00 95.31 110 LYS A O 1
ATOM 846 N N . PHE A 1 111 ? -11.973 5.373 1.202 1.00 96.88 111 PHE A N 1
ATOM 847 C CA . PHE A 1 111 ? -12.817 5.529 2.389 1.00 96.88 111 PHE A CA 1
ATOM 848 C C . PHE A 1 111 ? -11.988 5.787 3.657 1.00 96.88 111 PHE A C 1
ATOM 850 O O . PHE A 1 111 ? -12.261 6.738 4.392 1.00 96.88 111 PHE A O 1
ATOM 857 N N . PHE A 1 112 ? -10.963 4.965 3.899 1.00 97.69 112 PHE A N 1
ATOM 858 C CA . PHE A 1 112 ? -10.131 5.077 5.098 1.00 97.69 112 PHE A CA 1
ATOM 859 C C . PHE A 1 112 ? -9.210 6.299 5.061 1.00 97.69 112 PHE A C 1
ATOM 861 O O . PHE A 1 112 ? -9.058 6.976 6.077 1.00 97.69 112 PHE A O 1
ATOM 868 N N . LYS A 1 113 ? -8.644 6.632 3.893 1.00 96.19 113 LYS A N 1
ATOM 869 C CA . LYS A 1 113 ? -7.797 7.823 3.721 1.00 96.19 113 LYS A CA 1
ATOM 870 C C . LYS A 1 113 ? -8.551 9.142 3.897 1.00 96.19 113 LYS A C 1
ATOM 872 O O . LYS A 1 113 ? -7.931 10.146 4.218 1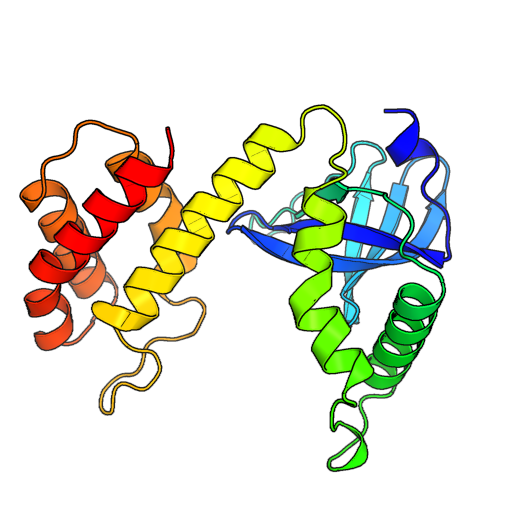.00 96.19 113 LYS A O 1
ATOM 877 N N . ALA A 1 114 ? -9.875 9.151 3.744 1.00 96.75 114 ALA A N 1
ATOM 878 C CA . ALA A 1 114 ? -10.700 10.317 4.061 1.00 96.75 114 ALA A CA 1
ATOM 879 C C . ALA A 1 114 ? -10.923 10.517 5.576 1.00 96.75 114 ALA A C 1
ATOM 881 O O . ALA A 1 114 ? -11.450 11.546 5.988 1.00 96.75 114 ALA A O 1
ATOM 882 N N . GLN A 1 115 ? -10.563 9.533 6.407 1.00 96.75 115 GLN A N 1
ATOM 883 C CA . GLN A 1 115 ? -10.867 9.486 7.840 1.00 96.75 115 GLN A CA 1
ATOM 884 C C . GLN A 1 115 ? -9.640 9.011 8.624 1.00 96.75 115 GLN A C 1
ATOM 886 O O . GLN A 1 115 ? -9.651 7.966 9.285 1.00 96.75 115 GLN A O 1
ATOM 891 N N . LEU A 1 116 ? -8.548 9.757 8.492 1.00 97.06 116 LEU A N 1
ATOM 892 C CA . LEU A 1 116 ? -7.272 9.412 9.105 1.00 97.06 116 LEU A CA 1
ATOM 893 C C . LEU A 1 116 ? -7.292 9.589 10.622 1.00 97.06 116 LEU A C 1
ATOM 895 O O . LEU A 1 116 ? -7.987 10.440 11.178 1.00 97.06 116 LEU A O 1
ATOM 899 N N . LEU A 1 117 ? -6.477 8.781 11.294 1.00 96.38 117 LEU A N 1
ATOM 900 C CA . LEU A 1 117 ? -6.069 9.068 12.659 1.00 96.38 117 LEU A CA 1
ATOM 901 C C . LEU A 1 117 ? -5.238 10.361 12.681 1.00 96.38 117 LEU A C 1
ATOM 903 O O . LEU A 1 117 ? -4.415 10.558 11.785 1.00 96.38 117 LEU A O 1
ATOM 907 N N . PRO A 1 118 ? -5.380 11.206 13.720 1.00 93.62 118 PRO A N 1
ATOM 908 C CA . PRO A 1 118 ? -4.559 12.404 13.850 1.00 93.62 118 PRO A CA 1
ATOM 909 C C . PRO A 1 118 ? -3.061 12.077 13.809 1.00 93.62 118 PRO A C 1
ATOM 911 O O . PRO A 1 118 ? -2.597 11.237 14.586 1.00 93.62 118 PRO A O 1
ATOM 914 N N . GLY A 1 119 ? -2.315 12.752 12.931 1.00 91.44 119 GLY A N 1
ATOM 915 C CA . GLY A 1 119 ? -0.874 12.562 12.745 1.00 91.44 119 GLY A CA 1
ATOM 916 C C . GLY A 1 119 ? -0.500 11.515 11.691 1.00 91.44 119 GLY A C 1
ATOM 917 O O . GLY A 1 119 ? 0.684 11.356 11.395 1.00 91.44 119 GLY A O 1
ATOM 918 N N . ALA A 1 120 ? -1.472 10.809 11.102 1.00 94.31 120 ALA A N 1
ATOM 919 C CA . ALA A 1 120 ? -1.216 9.815 10.060 1.00 94.31 120 ALA A CA 1
ATOM 920 C C . ALA A 1 120 ? -1.053 10.419 8.651 1.00 94.31 120 ALA A C 1
ATOM 922 O O . ALA A 1 120 ? -0.672 9.713 7.716 1.00 94.31 120 ALA A O 1
ATOM 923 N N . GLU A 1 121 ? -1.298 11.720 8.480 1.00 94.19 121 GLU A N 1
ATOM 924 C CA . GLU A 1 121 ? -1.268 12.420 7.192 1.00 94.19 121 GLU A CA 1
ATOM 925 C C . GLU A 1 121 ? 0.103 12.317 6.514 1.00 94.19 121 GLU A C 1
ATOM 927 O O . GLU A 1 121 ? 0.189 12.087 5.308 1.00 94.19 121 GLU A O 1
ATOM 932 N N . ALA A 1 122 ? 1.185 12.447 7.288 1.00 91.88 122 ALA A N 1
ATOM 933 C CA . ALA A 1 122 ? 2.546 12.346 6.767 1.00 91.88 122 ALA A CA 1
ATOM 934 C C . ALA A 1 122 ? 2.865 10.930 6.260 1.00 91.88 122 ALA A C 1
ATOM 936 O O . ALA A 1 122 ? 3.483 10.778 5.208 1.00 91.88 122 ALA A O 1
ATOM 937 N N . ILE A 1 123 ? 2.398 9.899 6.972 1.00 91.69 123 ILE A N 1
ATOM 938 C CA . ILE A 1 123 ? 2.606 8.490 6.608 1.00 91.69 123 ILE A CA 1
ATOM 939 C C . ILE A 1 123 ? 1.850 8.164 5.321 1.00 91.69 123 ILE A C 1
ATOM 941 O O . ILE A 1 123 ? 2.406 7.554 4.410 1.00 91.69 123 ILE A O 1
ATOM 945 N N . VAL A 1 124 ? 0.596 8.612 5.220 1.00 94.12 124 VAL A N 1
ATOM 946 C CA . VAL A 1 124 ? -0.229 8.419 4.021 1.00 94.12 124 VAL A CA 1
ATOM 947 C C . VAL A 1 124 ? 0.375 9.152 2.830 1.00 94.12 124 VAL A C 1
ATOM 949 O O . VAL A 1 124 ? 0.526 8.550 1.772 1.00 94.12 124 VAL A O 1
ATOM 952 N N . ARG A 1 125 ? 0.821 10.401 3.011 1.00 93.56 125 ARG A N 1
ATOM 953 C CA . ARG A 1 125 ? 1.499 11.161 1.954 1.00 93.56 125 ARG A CA 1
ATOM 954 C C . ARG A 1 125 ? 2.766 10.452 1.475 1.00 93.56 125 ARG A C 1
ATOM 956 O O . ARG A 1 125 ? 2.978 10.350 0.272 1.00 93.56 125 ARG A O 1
ATOM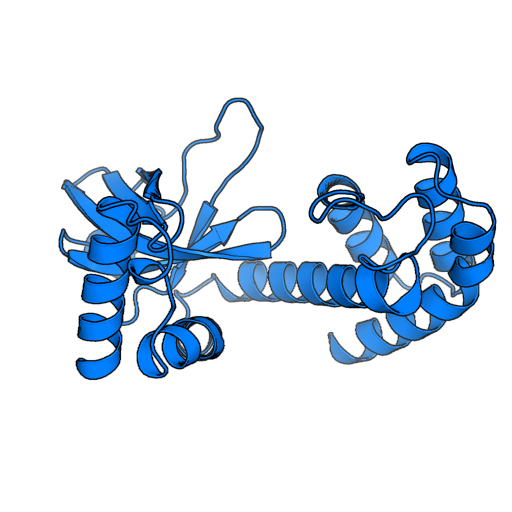 963 N N . ALA A 1 126 ? 3.594 9.942 2.386 1.00 92.12 126 ALA A N 1
ATOM 964 C CA . ALA A 1 126 ? 4.791 9.184 2.023 1.00 92.12 126 ALA A CA 1
ATOM 965 C C . ALA A 1 126 ? 4.445 7.899 1.246 1.00 92.12 126 ALA A C 1
ATOM 967 O O . ALA A 1 126 ? 5.068 7.608 0.224 1.00 92.12 126 ALA A O 1
ATOM 968 N N . ALA A 1 127 ? 3.419 7.162 1.680 1.00 92.81 127 ALA A N 1
ATOM 969 C CA . ALA A 1 127 ? 2.937 5.973 0.982 1.00 92.81 127 ALA A CA 1
ATOM 970 C C . ALA A 1 127 ? 2.398 6.288 -0.420 1.00 92.81 127 ALA A C 1
ATOM 972 O O . ALA A 1 127 ? 2.707 5.565 -1.365 1.00 92.81 127 ALA A O 1
ATOM 973 N N . ASP A 1 128 ? 1.641 7.374 -0.579 1.00 93.56 128 ASP A N 1
ATOM 974 C CA . ASP A 1 128 ? 1.105 7.795 -1.875 1.00 93.56 128 ASP A CA 1
ATOM 975 C C . ASP A 1 128 ? 2.225 8.166 -2.856 1.00 93.56 128 ASP A C 1
ATOM 977 O O . ASP A 1 128 ? 2.165 7.778 -4.024 1.00 93.56 128 ASP A O 1
ATOM 981 N N . LYS A 1 129 ? 3.297 8.817 -2.380 1.00 94.88 129 LYS A N 1
ATOM 982 C CA . LYS A 1 129 ? 4.500 9.070 -3.190 1.00 94.88 129 LYS A CA 1
ATOM 983 C C . LYS A 1 129 ? 5.161 7.769 -3.645 1.00 94.88 129 LYS A C 1
ATOM 985 O O . LYS A 1 129 ? 5.416 7.608 -4.836 1.00 94.88 129 LYS A O 1
ATOM 990 N N . LEU A 1 130 ? 5.394 6.827 -2.725 1.00 94.06 130 LEU A N 1
ATOM 991 C CA . LEU A 1 130 ? 5.983 5.518 -3.045 1.00 94.06 130 LEU A CA 1
ATOM 992 C C . LEU A 1 130 ? 5.141 4.758 -4.079 1.00 94.06 130 LEU A C 1
ATOM 994 O O . LEU A 1 130 ? 5.682 4.240 -5.055 1.00 94.06 130 LEU A O 1
ATOM 998 N N . ASN A 1 131 ? 3.820 4.729 -3.893 1.00 92.25 131 ASN A N 1
ATOM 999 C CA . ASN A 1 131 ? 2.896 4.043 -4.792 1.00 92.25 131 ASN A CA 1
ATOM 1000 C C . ASN A 1 131 ? 2.834 4.710 -6.173 1.00 92.25 131 ASN A C 1
ATOM 1002 O O . ASN A 1 131 ? 2.841 4.007 -7.182 1.00 92.25 131 ASN A O 1
ATOM 1006 N N . GLY A 1 132 ? 2.824 6.046 -6.230 1.00 94.19 132 GLY A N 1
ATOM 1007 C CA . GLY A 1 132 ? 2.855 6.801 -7.484 1.00 94.19 132 GLY A CA 1
ATOM 1008 C C . GLY A 1 132 ? 4.133 6.545 -8.283 1.00 94.19 132 GLY A C 1
ATOM 1009 O O . GLY A 1 132 ? 4.064 6.238 -9.472 1.00 94.19 132 GLY A O 1
ATOM 1010 N N . VAL A 1 133 ? 5.294 6.587 -7.619 1.00 95.69 133 VAL A N 1
ATOM 1011 C CA . VAL A 1 133 ? 6.583 6.258 -8.246 1.00 95.69 133 VAL A CA 1
ATOM 1012 C C . VAL A 1 133 ? 6.576 4.817 -8.751 1.00 95.69 133 VAL A C 1
ATOM 1014 O O . VAL A 1 133 ? 6.859 4.579 -9.922 1.00 95.69 133 VAL A O 1
ATOM 1017 N N . ASN A 1 134 ? 6.190 3.854 -7.908 1.00 94.25 134 ASN A N 1
ATOM 1018 C CA . ASN A 1 134 ? 6.165 2.440 -8.281 1.00 94.25 134 ASN A CA 1
ATOM 1019 C C . ASN A 1 134 ? 5.242 2.160 -9.480 1.00 94.25 134 ASN A C 1
ATOM 1021 O O . ASN A 1 134 ? 5.576 1.353 -10.347 1.00 94.25 134 ASN A O 1
ATOM 1025 N N . ALA A 1 135 ? 4.097 2.843 -9.554 1.00 92.62 135 ALA A N 1
ATOM 1026 C CA . ALA A 1 135 ? 3.173 2.736 -10.678 1.00 92.62 135 ALA A CA 1
ATOM 1027 C C . ALA A 1 135 ? 3.790 3.232 -11.995 1.00 92.62 135 ALA A C 1
ATOM 1029 O O . ALA A 1 135 ? 3.618 2.575 -13.021 1.00 92.62 135 ALA A O 1
ATOM 1030 N N . ILE A 1 136 ? 4.531 4.347 -11.978 1.00 95.12 136 ILE A N 1
ATOM 1031 C CA . ILE A 1 136 ? 5.239 4.846 -13.169 1.00 95.12 136 ILE A CA 1
ATOM 1032 C C . ILE A 1 136 ? 6.336 3.865 -13.586 1.00 95.12 136 ILE A C 1
ATOM 1034 O O . ILE A 1 136 ? 6.412 3.501 -14.761 1.00 95.12 136 ILE A O 1
ATOM 1038 N N . LEU A 1 137 ? 7.135 3.370 -12.633 1.00 95.38 137 LEU A N 1
ATOM 1039 C CA . LEU A 1 137 ? 8.196 2.403 -12.927 1.00 95.38 137 LEU A CA 1
ATOM 1040 C C . LEU A 1 137 ? 7.646 1.160 -13.634 1.00 95.38 137 LEU A C 1
ATOM 1042 O O . LEU A 1 137 ? 8.142 0.791 -14.693 1.00 95.38 137 LEU A O 1
ATOM 1046 N N . HIS A 1 138 ? 6.580 0.562 -13.103 1.00 94.19 138 HIS A N 1
ATOM 1047 C CA . HIS A 1 138 ? 5.983 -0.650 -13.666 1.00 94.19 138 HIS A CA 1
ATOM 1048 C C . HIS A 1 138 ? 5.146 -0.443 -14.931 1.00 94.19 138 HIS A C 1
ATOM 1050 O O . HIS A 1 138 ? 4.707 -1.426 -15.528 1.00 94.19 138 HIS A O 1
ATOM 1056 N N . ARG A 1 139 ? 4.880 0.801 -15.334 1.00 91.88 139 ARG A N 1
ATOM 1057 C CA . ARG A 1 139 ? 4.107 1.104 -16.543 1.00 91.88 139 ARG A CA 1
ATOM 1058 C C . ARG A 1 139 ? 4.985 1.576 -17.691 1.00 91.88 139 ARG A C 1
ATOM 1060 O O . ARG A 1 139 ? 4.745 1.200 -18.833 1.00 91.88 139 ARG A O 1
ATOM 1067 N N . GLU A 1 140 ? 5.963 2.420 -17.396 1.00 93.44 140 GLU A N 1
ATOM 1068 C CA . GLU A 1 140 ? 6.688 3.182 -18.416 1.00 93.44 140 GLU A CA 1
ATOM 1069 C C . GLU A 1 140 ? 8.155 2.780 -18.513 1.00 93.44 140 GLU A C 1
ATOM 1071 O O . GLU A 1 140 ? 8.718 2.742 -19.607 1.00 93.44 140 GLU A O 1
ATOM 1076 N N . TRP A 1 141 ? 8.774 2.446 -17.382 1.00 96.12 141 TRP A N 1
ATOM 1077 C CA . TRP A 1 141 ? 10.197 2.140 -17.328 1.00 96.12 141 TRP A CA 1
ATOM 1078 C C . TRP A 1 141 ? 10.462 0.645 -17.538 1.00 96.12 141 TRP A C 1
ATOM 1080 O O . TRP A 1 141 ? 11.078 0.237 -18.528 1.00 96.12 141 TRP A O 1
ATOM 1090 N N . ASP A 1 142 ? 9.906 -0.187 -16.661 1.00 95.31 142 ASP A N 1
ATOM 1091 C CA . ASP A 1 142 ? 10.086 -1.635 -16.651 1.00 95.31 142 ASP A CA 1
ATOM 1092 C C . ASP A 1 142 ? 8.732 -2.355 -16.487 1.00 95.31 142 ASP A C 1
ATOM 1094 O O . ASP A 1 142 ? 8.297 -2.661 -15.369 1.00 95.31 142 ASP A O 1
ATOM 1098 N N . PRO A 1 143 ? 8.010 -2.566 -17.604 1.00 92.38 143 PRO A N 1
ATOM 1099 C CA . PRO A 1 143 ? 6.674 -3.142 -17.594 1.00 92.38 143 PRO A CA 1
ATOM 1100 C C . PRO A 1 143 ? 6.630 -4.557 -17.018 1.00 92.38 143 PRO A C 1
ATOM 1102 O O . PRO A 1 143 ? 7.410 -5.422 -17.414 1.00 92.38 143 PRO A O 1
ATOM 1105 N N . ILE A 1 144 ? 5.667 -4.821 -16.128 1.00 88.31 144 ILE A N 1
ATOM 1106 C CA . ILE A 1 144 ? 5.466 -6.149 -15.507 1.00 88.31 144 ILE A CA 1
ATOM 1107 C C . ILE A 1 144 ? 5.171 -7.234 -16.559 1.00 88.31 144 ILE A C 1
ATOM 1109 O O . ILE A 1 144 ? 5.492 -8.402 -16.361 1.00 88.31 144 ILE A O 1
ATOM 1113 N N . ASP A 1 145 ? 4.580 -6.853 -17.688 1.00 87.88 145 ASP A N 1
ATOM 1114 C CA . ASP A 1 145 ? 4.250 -7.722 -18.818 1.00 87.88 145 ASP A CA 1
ATOM 1115 C C . ASP A 1 145 ? 5.338 -7.747 -19.909 1.00 87.88 145 ASP A C 1
ATOM 1117 O O . ASP A 1 145 ? 5.102 -8.230 -21.023 1.00 87.88 145 ASP A O 1
ATOM 1121 N N . ALA A 1 146 ? 6.546 -7.250 -19.614 1.00 88.25 146 ALA A N 1
ATOM 1122 C CA . ALA A 1 146 ? 7.662 -7.298 -20.548 1.00 88.25 146 ALA A CA 1
ATOM 1123 C C . ALA A 1 146 ? 7.951 -8.741 -20.995 1.00 88.25 146 ALA A C 1
ATOM 1125 O O . ALA A 1 146 ? 8.121 -9.658 -20.192 1.00 88.25 146 ALA A O 1
ATOM 1126 N N . ARG A 1 147 ? 8.059 -8.941 -22.316 1.00 85.62 147 ARG A N 1
ATOM 1127 C CA . ARG A 1 147 ? 8.250 -10.272 -22.926 1.00 85.62 147 ARG A CA 1
ATOM 1128 C C . ARG A 1 147 ? 9.523 -10.979 -22.470 1.00 85.62 147 ARG A C 1
ATOM 1130 O O . ARG A 1 147 ? 9.570 -12.206 -22.438 1.00 85.62 147 ARG A O 1
ATOM 1137 N N . HIS A 1 148 ? 10.567 -10.210 -22.180 1.00 82.94 148 HIS A N 1
ATOM 1138 C CA . HIS A 1 148 ? 11.875 -10.723 -21.808 1.00 82.94 148 HIS A CA 1
ATOM 1139 C C . HIS A 1 148 ? 12.271 -10.136 -20.465 1.00 82.94 148 HIS A C 1
ATOM 1141 O O . HIS A 1 148 ? 12.300 -8.917 -20.318 1.00 82.94 148 HIS A O 1
ATOM 1147 N N . ASN A 1 149 ? 12.603 -11.020 -19.520 1.00 85.19 149 ASN A N 1
ATOM 1148 C CA . ASN A 1 149 ? 12.990 -10.654 -18.162 1.00 85.19 149 ASN A CA 1
ATOM 1149 C C . ASN A 1 149 ? 11.943 -9.746 -17.477 1.00 85.19 149 ASN A C 1
ATOM 1151 O O . ASN A 1 149 ? 12.300 -8.637 -17.112 1.00 85.19 149 ASN A O 1
ATOM 1155 N N . PRO A 1 150 ? 10.661 -10.136 -17.325 1.00 89.69 150 PRO A N 1
ATOM 1156 C CA . PRO A 1 150 ? 9.682 -9.306 -16.617 1.00 89.69 150 PRO A CA 1
ATOM 1157 C C . PRO A 1 150 ? 10.105 -9.086 -15.153 1.00 89.69 150 PRO A C 1
ATOM 1159 O O . PRO A 1 150 ? 10.617 -10.017 -14.525 1.00 89.69 150 PRO A O 1
ATOM 1162 N N . PRO A 1 151 ? 9.925 -7.879 -14.593 1.00 92.50 151 PRO A N 1
ATOM 1163 C CA . PRO A 1 151 ? 10.268 -7.618 -13.204 1.00 92.50 151 PRO A CA 1
ATOM 1164 C C . PRO A 1 151 ? 9.258 -8.256 -12.250 1.00 92.50 151 PRO A C 1
ATOM 1166 O O . PRO A 1 151 ? 8.065 -8.365 -12.545 1.00 92.50 151 PRO A O 1
ATOM 1169 N N . GLY A 1 152 ? 9.718 -8.632 -11.057 1.00 88.19 152 GLY A N 1
ATOM 1170 C CA . GLY A 1 152 ? 8.808 -9.020 -9.987 1.00 88.19 152 GLY A CA 1
ATOM 1171 C C . GLY A 1 152 ? 7.994 -7.828 -9.464 1.00 88.19 152 GLY A C 1
ATOM 1172 O O . GLY A 1 152 ? 8.446 -6.687 -9.470 1.00 88.19 152 GLY A O 1
ATOM 1173 N N . LEU A 1 153 ? 6.822 -8.090 -8.875 1.00 81.06 153 LEU A N 1
ATOM 1174 C CA . LEU A 1 153 ? 5.975 -7.055 -8.241 1.00 81.06 153 LEU A CA 1
ATOM 1175 C C . LEU A 1 153 ? 6.646 -6.301 -7.075 1.00 81.06 153 LEU A C 1
ATOM 1177 O O . LEU A 1 153 ? 6.094 -5.338 -6.548 1.00 81.06 153 LEU A O 1
ATOM 1181 N N . ARG A 1 154 ? 7.788 -6.796 -6.594 1.00 83.69 154 ARG A N 1
ATOM 1182 C CA . ARG A 1 154 ? 8.564 -6.211 -5.492 1.00 83.69 154 ARG A CA 1
ATOM 1183 C C . ARG A 1 154 ? 9.987 -5.850 -5.912 1.00 83.69 154 ARG A C 1
ATOM 1185 O O . ARG A 1 154 ? 10.783 -5.530 -5.036 1.00 83.69 154 ARG A O 1
ATOM 1192 N N . GLU A 1 155 ? 10.293 -5.901 -7.210 1.00 89.75 155 GLU A N 1
ATOM 1193 C CA . GLU A 1 155 ? 11.651 -5.770 -7.757 1.00 89.75 155 GLU A CA 1
ATOM 1194 C C . GLU A 1 155 ? 12.381 -4.529 -7.223 1.00 89.75 155 GLU A C 1
ATOM 1196 O O . GLU A 1 155 ? 13.531 -4.609 -6.791 1.00 89.75 155 GLU A O 1
ATOM 1201 N N . TYR A 1 156 ? 11.679 -3.394 -7.173 1.00 91.19 156 TYR A N 1
ATOM 1202 C CA . TYR A 1 156 ? 12.253 -2.087 -6.829 1.00 91.19 156 TYR A CA 1
ATOM 1203 C C . TYR A 1 156 ? 11.940 -1.623 -5.411 1.00 91.19 156 TYR A C 1
ATOM 1205 O O . TYR A 1 156 ? 12.262 -0.491 -5.063 1.00 91.19 156 TYR A O 1
ATOM 1213 N N . ARG A 1 157 ? 11.300 -2.460 -4.582 1.00 87.00 157 ARG A N 1
ATOM 1214 C CA . ARG A 1 157 ? 10.752 -2.046 -3.277 1.00 87.00 157 ARG A CA 1
ATOM 1215 C C . ARG A 1 157 ? 11.775 -1.314 -2.402 1.00 87.00 157 ARG A C 1
ATOM 1217 O O . ARG A 1 157 ? 11.412 -0.340 -1.749 1.00 87.00 157 ARG A O 1
ATOM 1224 N N . ASP A 1 158 ? 13.014 -1.789 -2.399 1.00 88.62 158 ASP A N 1
ATOM 1225 C CA . ASP A 1 158 ? 14.082 -1.266 -1.541 1.00 88.62 158 ASP A CA 1
ATOM 1226 C C . ASP A 1 158 ? 14.695 0.036 -2.086 1.00 88.62 158 ASP A C 1
ATOM 1228 O O . ASP A 1 158 ? 15.297 0.802 -1.339 1.00 88.62 158 ASP A O 1
ATOM 1232 N N . ASP A 1 159 ? 14.498 0.317 -3.375 1.00 92.75 159 ASP A N 1
ATOM 1233 C CA . ASP A 1 159 ? 15.027 1.491 -4.068 1.00 92.75 159 ASP A CA 1
ATOM 1234 C C . ASP A 1 159 ? 14.033 2.666 -4.070 1.00 92.75 159 ASP A C 1
ATOM 1236 O O . ASP A 1 159 ? 14.440 3.829 -4.142 1.00 92.75 159 ASP A O 1
ATOM 1240 N N . LEU A 1 160 ? 12.728 2.378 -3.936 1.00 93.06 160 LEU A N 1
ATOM 1241 C CA . LEU A 1 160 ? 11.667 3.393 -3.944 1.00 93.06 160 LEU A CA 1
ATOM 1242 C C . LEU A 1 160 ? 11.895 4.529 -2.929 1.00 93.06 160 LEU A C 1
ATOM 1244 O O . LEU A 1 160 ? 11.723 5.682 -3.324 1.00 93.06 160 LEU A O 1
ATOM 1248 N N . PRO A 1 161 ? 12.299 4.284 -1.661 1.00 92.62 161 PRO A N 1
ATOM 1249 C CA . PRO A 1 161 ? 12.524 5.375 -0.712 1.00 92.62 161 PRO A CA 1
ATOM 1250 C C . PRO A 1 161 ? 13.632 6.337 -1.152 1.00 92.62 161 PRO A C 1
ATOM 1252 O O . PRO A 1 161 ? 13.491 7.548 -0.993 1.00 92.62 161 PRO A O 1
ATOM 1255 N N . ALA A 1 162 ? 14.716 5.818 -1.736 1.00 94.69 162 ALA A N 1
ATOM 1256 C CA . ALA A 1 162 ? 15.819 6.642 -2.225 1.00 94.69 162 ALA A CA 1
ATOM 1257 C C . ALA A 1 162 ? 15.406 7.458 -3.458 1.00 94.69 162 ALA A C 1
ATOM 1259 O O . ALA A 1 162 ? 15.723 8.645 -3.538 1.00 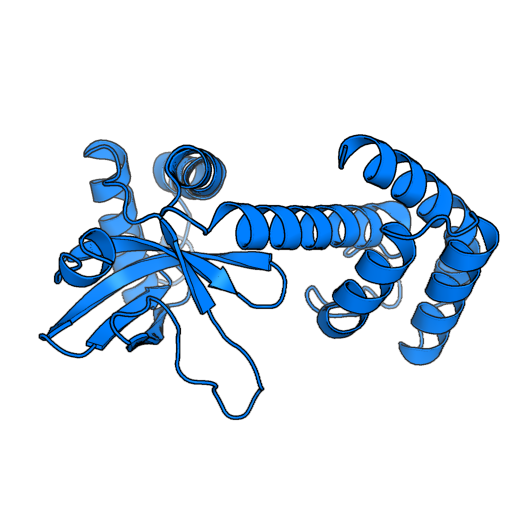94.69 162 ALA A O 1
ATOM 1260 N N . LEU A 1 163 ? 14.636 6.859 -4.371 1.00 96.31 163 LEU A N 1
ATOM 1261 C CA . LEU A 1 163 ? 14.094 7.563 -5.532 1.00 96.31 163 LEU A CA 1
ATOM 1262 C C . LEU A 1 163 ? 13.101 8.662 -5.125 1.00 96.31 163 LEU A C 1
ATOM 1264 O O . LEU A 1 163 ? 13.174 9.775 -5.638 1.00 96.31 163 LEU A O 1
ATOM 1268 N N . VAL A 1 164 ? 12.211 8.397 -4.163 1.00 95.81 164 VAL A N 1
ATOM 1269 C CA . VAL A 1 164 ? 11.314 9.428 -3.614 1.00 95.81 164 VAL A CA 1
ATOM 1270 C C . VAL A 1 164 ? 12.121 10.556 -2.972 1.00 95.81 164 VAL A C 1
ATOM 1272 O O . VAL A 1 164 ? 11.862 11.718 -3.270 1.00 95.81 164 VAL A O 1
ATOM 1275 N N . ALA A 1 165 ? 13.136 10.244 -2.162 1.00 94.94 165 ALA A N 1
ATOM 1276 C CA . ALA A 1 165 ? 13.984 11.258 -1.534 1.00 94.94 165 ALA A CA 1
ATOM 1277 C C . ALA A 1 165 ? 14.769 12.104 -2.555 1.00 94.94 165 ALA A C 1
ATOM 1279 O O . ALA A 1 165 ? 15.010 13.288 -2.315 1.00 94.94 165 ALA A O 1
ATOM 1280 N N . LEU A 1 166 ? 15.164 11.516 -3.691 1.00 96.31 166 LEU A N 1
ATOM 1281 C CA . LEU A 1 166 ? 15.757 12.244 -4.813 1.00 96.31 166 LEU A CA 1
ATOM 1282 C C . LEU A 1 166 ? 14.737 13.200 -5.446 1.00 96.31 166 LEU A C 1
ATOM 1284 O O . LEU A 1 166 ? 15.048 14.370 -5.657 1.00 96.31 166 LEU A O 1
ATOM 1288 N N . LEU A 1 167 ? 13.512 12.728 -5.692 1.00 95.69 167 LEU A N 1
ATOM 1289 C CA . LEU A 1 167 ? 12.433 13.530 -6.273 1.00 95.69 167 LEU A CA 1
ATOM 1290 C C . LEU A 1 167 ? 11.946 14.643 -5.337 1.00 95.69 167 LEU A C 1
ATOM 1292 O O . LEU A 1 167 ? 11.532 15.689 -5.811 1.00 95.69 167 LEU A O 1
ATOM 1296 N N . GLU A 1 168 ? 12.010 14.477 -4.018 1.00 93.81 168 GLU A N 1
ATOM 1297 C CA . GLU A 1 168 ? 11.653 15.539 -3.062 1.00 93.81 168 GLU A CA 1
ATOM 1298 C C . GLU A 1 168 ? 12.656 16.702 -3.035 1.00 93.81 168 GLU A C 1
ATOM 1300 O O . GLU A 1 168 ? 12.373 17.764 -2.480 1.00 93.81 168 GLU A O 1
ATOM 1305 N N . ARG A 1 169 ? 13.827 16.522 -3.648 1.00 91.00 169 ARG A N 1
ATOM 1306 C CA . ARG A 1 169 ? 14.848 17.556 -3.814 1.00 91.00 169 ARG A CA 1
ATOM 1307 C C . ARG A 1 169 ? 14.704 18.214 -5.192 1.00 91.00 169 ARG A C 1
ATOM 1309 O O . ARG A 1 169 ? 14.069 17.653 -6.090 1.00 91.00 169 ARG A O 1
ATOM 1316 N N . PRO A 1 170 ? 15.320 19.388 -5.416 1.00 85.88 170 PRO A N 1
ATOM 1317 C CA . PRO A 1 170 ? 15.423 19.987 -6.746 1.00 85.88 170 PRO A CA 1
ATOM 1318 C C . PRO A 1 170 ? 16.421 19.210 -7.631 1.00 85.88 170 PRO A C 1
ATOM 1320 O O . PRO A 1 170 ? 17.406 19.768 -8.102 1.00 85.88 170 PRO A O 1
ATOM 1323 N N . ALA A 1 171 ? 16.188 17.908 -7.824 1.00 88.81 171 ALA A N 1
ATOM 1324 C CA . ALA A 1 171 ? 16.951 17.054 -8.724 1.00 88.81 171 ALA A CA 1
ATOM 1325 C C . ALA A 1 171 ? 16.626 17.392 -10.183 1.00 88.81 171 ALA A C 1
ATOM 1327 O O . ALA A 1 171 ? 15.468 17.693 -10.516 1.00 88.81 171 ALA A O 1
ATOM 1328 N N . SER A 1 172 ? 17.650 17.342 -11.035 1.00 94.62 172 SER A N 1
ATOM 1329 C CA . SER A 1 172 ? 17.487 17.476 -12.480 1.00 94.62 172 SER A CA 1
ATOM 1330 C C . SER A 1 172 ? 16.909 16.191 -13.085 1.00 94.62 172 SER A C 1
ATOM 1332 O O . SER A 1 172 ? 16.948 15.124 -12.470 1.00 94.62 172 SER A O 1
ATOM 1334 N N . LEU A 1 173 ? 16.370 16.280 -14.307 1.00 95.62 173 LEU A N 1
ATOM 1335 C CA . LEU A 1 173 ? 15.916 15.091 -15.040 1.00 95.62 173 LEU A CA 1
ATOM 1336 C C . LEU A 1 173 ? 17.054 14.089 -15.251 1.00 95.62 173 LEU A C 1
ATOM 1338 O O . LEU A 1 173 ? 16.831 12.887 -15.125 1.00 95.62 173 LEU A O 1
ATOM 1342 N N . ASP A 1 174 ? 18.264 14.586 -15.506 1.00 96.44 174 ASP A N 1
ATOM 1343 C CA . ASP A 1 174 ? 19.439 13.751 -15.740 1.00 96.44 174 ASP A CA 1
ATOM 1344 C C . ASP A 1 174 ? 19.866 13.008 -14.466 1.00 96.44 174 ASP A C 1
ATOM 1346 O O . ASP A 1 174 ? 20.212 11.832 -14.542 1.00 96.44 174 ASP A O 1
ATOM 1350 N N . ASP A 1 175 ? 19.751 13.630 -13.285 1.00 97.00 175 ASP A N 1
ATOM 1351 C CA . ASP A 1 175 ? 20.021 12.952 -12.007 1.00 97.00 175 ASP A CA 1
ATOM 1352 C C . ASP A 1 175 ? 19.043 11.793 -11.770 1.00 97.00 175 ASP A C 1
ATOM 1354 O O . ASP A 1 175 ? 19.435 10.704 -11.343 1.00 97.00 175 ASP A O 1
ATOM 1358 N N . VAL A 1 176 ? 17.755 12.012 -12.061 1.00 97.44 176 VAL A N 1
ATOM 1359 C CA . VAL A 1 176 ? 16.717 10.980 -11.917 1.00 97.44 176 VAL A CA 1
ATOM 1360 C C . VAL A 1 176 ? 16.935 9.861 -12.935 1.00 97.44 176 VAL A C 1
ATOM 1362 O O . VAL A 1 176 ? 16.881 8.687 -12.573 1.00 97.44 176 VAL A O 1
ATOM 1365 N N . ALA A 1 177 ? 17.233 10.194 -14.191 1.00 97.62 177 ALA A N 1
ATOM 1366 C CA . ALA A 1 177 ? 17.510 9.207 -15.229 1.00 97.62 177 ALA A CA 1
ATOM 1367 C C . ALA A 1 177 ? 18.770 8.383 -14.921 1.00 97.62 177 ALA A C 1
ATOM 1369 O O . ALA A 1 177 ? 18.761 7.163 -15.095 1.00 97.62 177 ALA A O 1
ATOM 1370 N N . ALA A 1 178 ? 19.826 9.018 -14.406 1.00 97.31 178 ALA A N 1
ATOM 1371 C CA . ALA A 1 178 ? 21.038 8.339 -13.964 1.00 97.31 178 ALA A CA 1
ATOM 1372 C C . ALA A 1 178 ? 20.755 7.380 -12.799 1.00 97.31 178 ALA A C 1
ATOM 1374 O O . ALA A 1 178 ? 21.217 6.239 -12.824 1.00 97.31 178 ALA A O 1
ATOM 1375 N N . PHE A 1 179 ? 19.941 7.797 -11.821 1.00 97.81 179 PHE A N 1
ATOM 1376 C CA . PHE A 1 179 ? 19.499 6.922 -10.733 1.00 97.81 179 PHE A CA 1
ATOM 1377 C C . PHE A 1 179 ? 18.747 5.693 -11.263 1.00 97.81 179 PHE A C 1
ATOM 1379 O O . PHE A 1 179 ? 19.008 4.570 -10.831 1.00 97.81 179 PHE A O 1
ATOM 1386 N N . LEU A 1 180 ? 17.831 5.882 -12.218 1.00 98.00 180 LEU A N 1
ATOM 1387 C CA . LEU A 1 180 ? 17.108 4.772 -12.841 1.00 98.00 180 LEU A CA 1
ATOM 1388 C C . LEU A 1 180 ? 18.059 3.844 -13.609 1.00 98.00 180 LEU A C 1
ATOM 1390 O O . LEU A 1 180 ? 17.984 2.631 -13.446 1.00 98.00 180 LEU A O 1
ATOM 1394 N N . ALA A 1 181 ? 18.992 4.378 -14.399 1.00 96.31 181 ALA A N 1
ATOM 1395 C CA . ALA A 1 181 ? 19.965 3.567 -15.132 1.00 96.31 181 ALA A CA 1
ATOM 1396 C C . ALA A 1 181 ? 20.866 2.736 -14.194 1.00 96.31 181 ALA A C 1
ATOM 1398 O O . ALA A 1 181 ? 21.071 1.546 -14.443 1.00 96.31 181 ALA A O 1
ATOM 1399 N N . ASP A 1 182 ? 21.336 3.321 -13.087 1.00 96.75 182 ASP A N 1
ATOM 1400 C CA . ASP A 1 182 ? 22.067 2.595 -12.039 1.00 96.75 182 ASP A CA 1
ATOM 1401 C C . ASP A 1 182 ? 21.204 1.493 -11.407 1.00 96.75 182 ASP A C 1
ATOM 1403 O O . ASP A 1 182 ? 21.634 0.345 -11.278 1.00 96.75 182 ASP A O 1
ATOM 1407 N N . MET A 1 183 ? 19.949 1.808 -11.075 1.00 96.81 183 MET A N 1
ATOM 1408 C CA . MET A 1 183 ? 19.003 0.833 -10.537 1.00 96.81 183 MET A CA 1
ATOM 1409 C C . MET A 1 183 ? 18.774 -0.335 -11.507 1.00 96.81 183 MET A C 1
ATOM 1411 O O . MET A 1 183 ? 18.791 -1.490 -11.079 1.00 96.81 183 MET A O 1
ATOM 1415 N N . ALA A 1 184 ? 18.627 -0.069 -12.809 1.00 95.50 184 ALA A N 1
ATOM 1416 C CA . ALA A 1 184 ? 18.553 -1.109 -13.834 1.00 95.50 184 ALA A CA 1
ATOM 1417 C C . ALA A 1 184 ? 19.810 -1.990 -13.844 1.00 95.50 184 ALA A C 1
ATOM 1419 O O . ALA A 1 184 ? 19.689 -3.215 -13.864 1.00 95.50 184 ALA A O 1
ATOM 1420 N N . ALA A 1 185 ? 21.003 -1.395 -13.780 1.00 95.12 185 ALA A N 1
ATOM 1421 C CA . ALA A 1 185 ? 22.257 -2.142 -13.749 1.00 95.12 185 ALA A CA 1
ATOM 1422 C C . ALA A 1 185 ? 22.361 -3.039 -12.501 1.00 95.12 185 ALA A C 1
ATOM 1424 O O . ALA A 1 185 ? 22.626 -4.237 -12.625 1.00 95.12 185 ALA A O 1
ATOM 1425 N N . ARG A 1 186 ? 22.067 -2.505 -11.305 1.00 95.25 186 ARG A N 1
ATOM 1426 C CA . ARG A 1 186 ? 22.084 -3.268 -10.040 1.00 95.25 186 ARG A CA 1
ATOM 1427 C C . ARG A 1 186 ? 21.086 -4.422 -10.025 1.00 95.25 186 ARG A C 1
ATOM 1429 O O . ARG A 1 186 ? 21.367 -5.465 -9.441 1.00 95.25 186 ARG A O 1
ATOM 1436 N N . LYS A 1 187 ? 19.933 -4.246 -10.672 1.00 93.56 187 LYS A N 1
ATOM 1437 C CA . LYS A 1 187 ? 18.882 -5.269 -10.801 1.00 93.56 187 LYS A CA 1
ATOM 1438 C C . LYS A 1 187 ? 19.051 -6.146 -12.048 1.00 93.56 187 LYS A C 1
ATOM 1440 O O . LYS A 1 187 ? 18.161 -6.930 -12.364 1.00 93.56 187 LYS A O 1
ATOM 1445 N N . MET A 1 188 ? 20.170 -6.015 -12.770 1.00 93.31 188 MET A N 1
ATOM 1446 C CA . MET A 1 188 ? 20.479 -6.776 -13.989 1.00 93.31 188 MET A CA 1
ATOM 1447 C C . MET A 1 188 ? 19.348 -6.724 -15.032 1.00 93.31 188 MET A C 1
ATOM 1449 O O . MET A 1 188 ? 18.988 -7.724 -15.662 1.00 93.31 188 MET A O 1
ATOM 1453 N N . ARG A 1 189 ? 18.742 -5.545 -15.186 1.00 94.44 189 ARG A N 1
ATOM 1454 C CA . ARG A 1 189 ? 17.672 -5.303 -16.154 1.00 94.44 189 ARG A CA 1
ATOM 1455 C C . ARG A 1 189 ? 18.256 -5.186 -17.558 1.00 94.44 189 ARG A C 1
ATOM 1457 O O . ARG A 1 189 ? 19.452 -4.983 -17.749 1.00 94.44 189 ARG A O 1
ATOM 1464 N N . THR A 1 190 ? 17.403 -5.370 -18.560 1.00 92.25 190 THR A N 1
ATOM 1465 C CA . THR A 1 190 ? 17.837 -5.314 -19.963 1.00 92.25 190 THR A CA 1
ATOM 1466 C C . THR A 1 190 ? 18.270 -3.898 -20.354 1.00 92.25 190 THR A C 1
ATOM 1468 O O . THR A 1 190 ? 17.794 -2.922 -19.774 1.00 92.25 190 THR A O 1
ATOM 1471 N N . GLN A 1 191 ? 19.109 -3.774 -21.390 1.00 90.94 191 GLN A N 1
ATOM 1472 C CA . GLN A 1 191 ? 19.511 -2.465 -21.926 1.00 90.94 191 GLN A CA 1
ATOM 1473 C C . GLN A 1 191 ? 18.298 -1.597 -22.293 1.00 90.94 191 GLN A C 1
ATOM 1475 O O . GLN A 1 191 ? 18.286 -0.404 -22.022 1.00 90.94 191 GLN A O 1
ATOM 1480 N N . GLN A 1 192 ? 17.227 -2.215 -22.800 1.00 92.31 192 GLN A N 1
ATOM 1481 C CA . GLN A 1 192 ? 15.987 -1.517 -23.131 1.00 92.31 192 GLN A CA 1
ATOM 1482 C C . GLN A 1 192 ? 15.363 -0.788 -21.928 1.00 92.31 192 GLN A C 1
ATOM 1484 O O . GLN A 1 192 ? 14.750 0.261 -22.104 1.00 92.31 192 GLN A O 1
ATOM 1489 N N . VAL A 1 193 ? 15.488 -1.333 -20.714 1.00 93.81 193 VAL A N 1
ATOM 1490 C CA . VAL A 1 193 ? 15.001 -0.670 -19.494 1.00 93.81 193 VAL A CA 1
ATOM 1491 C C . VAL A 1 193 ? 15.866 0.550 -19.181 1.00 93.81 193 VAL A C 1
ATOM 1493 O O . VAL A 1 193 ? 15.332 1.622 -18.908 1.00 93.81 193 VAL A O 1
ATOM 1496 N N . ALA A 1 194 ? 17.192 0.424 -19.294 1.00 92.25 194 ALA A N 1
ATOM 1497 C CA . ALA A 1 194 ? 18.104 1.553 -19.116 1.00 92.25 194 ALA A CA 1
ATOM 1498 C C . ALA A 1 194 ? 17.839 2.675 -20.139 1.00 92.25 194 ALA A C 1
ATOM 1500 O O . ALA A 1 194 ? 17.807 3.846 -19.767 1.00 92.25 194 ALA A O 1
ATOM 1501 N N . ASP A 1 195 ? 17.546 2.329 -21.395 1.00 92.56 195 ASP A N 1
ATOM 1502 C CA . ASP A 1 195 ? 17.242 3.298 -22.458 1.00 92.56 195 ASP A CA 1
ATOM 1503 C C . ASP A 1 195 ? 15.937 4.081 -22.198 1.00 92.56 195 ASP A C 1
ATOM 1505 O O . ASP A 1 195 ? 15.760 5.197 -22.686 1.00 92.56 195 ASP A O 1
ATOM 1509 N N . ARG A 1 196 ? 15.013 3.528 -21.398 1.00 95.75 196 ARG A N 1
ATOM 1510 C CA . ARG A 1 196 ? 13.752 4.188 -21.008 1.00 95.75 196 ARG A CA 1
ATOM 1511 C C . ARG A 1 196 ? 13.901 5.151 -19.833 1.00 95.75 196 ARG A C 1
ATOM 1513 O O . ARG A 1 196 ? 12.954 5.882 -19.542 1.00 95.75 196 ARG A O 1
ATOM 1520 N N . SER A 1 197 ? 15.050 5.176 -19.158 1.00 96.81 197 SER A N 1
ATOM 1521 C CA . SER A 1 197 ? 15.253 5.968 -17.940 1.00 96.81 197 SER A CA 1
ATOM 1522 C C . SER A 1 197 ? 14.978 7.460 -18.138 1.00 96.81 197 SER A C 1
ATOM 1524 O O . SER A 1 197 ? 14.352 8.068 -17.275 1.00 96.81 197 SER A O 1
ATOM 1526 N N . GLN A 1 198 ? 15.346 8.047 -19.284 1.00 94.88 198 GLN A N 1
ATOM 1527 C CA . GLN A 1 198 ? 15.084 9.469 -19.551 1.00 94.88 198 GLN A CA 1
ATOM 1528 C C . GLN A 1 198 ? 13.582 9.771 -19.663 1.00 94.88 198 GLN A C 1
ATOM 1530 O O . GLN A 1 198 ? 13.094 10.756 -19.110 1.00 94.88 198 GLN A O 1
ATOM 1535 N N . ALA A 1 199 ? 12.836 8.910 -20.363 1.00 94.44 199 ALA A N 1
ATOM 1536 C CA . ALA A 1 199 ? 11.393 9.070 -20.526 1.00 94.44 199 ALA A CA 1
ATOM 1537 C C . ALA A 1 199 ? 10.669 8.905 -19.181 1.00 94.44 199 ALA A C 1
ATOM 1539 O O . ALA A 1 199 ? 9.852 9.744 -18.811 1.00 94.44 199 ALA A O 1
ATOM 1540 N N . ALA A 1 200 ? 11.036 7.879 -18.411 1.00 96.88 200 ALA A N 1
ATOM 1541 C CA . ALA A 1 200 ? 10.479 7.653 -17.083 1.00 96.88 200 ALA A CA 1
ATOM 1542 C C . ALA A 1 200 ? 10.820 8.789 -16.101 1.00 96.88 200 ALA A C 1
ATOM 1544 O O . ALA A 1 200 ? 9.967 9.193 -15.313 1.00 96.88 200 ALA A O 1
ATOM 1545 N N . ALA A 1 201 ? 12.032 9.352 -16.169 1.00 97.19 201 ALA A N 1
ATOM 1546 C CA . ALA A 1 201 ? 12.430 10.502 -15.360 1.00 97.19 201 ALA A CA 1
ATOM 1547 C C . ALA A 1 201 ? 11.542 11.730 -15.617 1.00 97.19 201 ALA A C 1
ATOM 1549 O O . ALA A 1 201 ? 11.170 12.419 -14.667 1.00 97.19 201 ALA A O 1
ATOM 1550 N N . ALA A 1 202 ? 11.145 11.977 -16.870 1.00 95.69 202 ALA A N 1
ATOM 1551 C CA . ALA A 1 202 ? 10.220 13.058 -17.207 1.00 95.69 202 ALA A CA 1
ATOM 1552 C C . ALA A 1 202 ? 8.838 12.858 -16.560 1.00 95.69 202 ALA A C 1
ATOM 1554 O O . ALA A 1 202 ? 8.314 13.783 -15.936 1.00 95.69 202 ALA A O 1
ATOM 1555 N N . SER A 1 203 ? 8.277 11.648 -16.626 1.00 97.00 203 SER A N 1
ATOM 1556 C CA . SER A 1 203 ? 7.001 11.325 -15.971 1.00 97.00 203 SER A CA 1
ATOM 1557 C C . SER A 1 203 ? 7.091 11.414 -14.444 1.00 97.00 203 SER A C 1
ATOM 1559 O O . SER A 1 203 ? 6.176 11.915 -13.791 1.00 97.00 203 SER A O 1
ATOM 1561 N N . LEU A 1 204 ? 8.212 10.990 -13.851 1.00 96.81 204 LEU A N 1
ATOM 1562 C CA . LEU A 1 204 ? 8.459 11.130 -12.412 1.00 96.81 204 LEU A CA 1
ATOM 1563 C C . LEU A 1 204 ? 8.586 12.601 -11.983 1.00 96.81 204 LEU A C 1
ATOM 1565 O O . LEU A 1 204 ? 8.113 12.968 -10.906 1.00 96.81 204 LEU A O 1
ATOM 1569 N N . ALA A 1 205 ? 9.177 13.458 -12.818 1.00 93.62 205 ALA A N 1
ATOM 1570 C CA . ALA A 1 205 ? 9.236 14.893 -12.560 1.00 93.62 205 ALA A CA 1
ATOM 1571 C C . ALA A 1 205 ? 7.847 15.548 -12.619 1.00 93.62 205 ALA A C 1
ATOM 1573 O O . ALA A 1 205 ? 7.536 16.364 -11.755 1.00 93.62 205 ALA A O 1
ATOM 1574 N N . GLN A 1 206 ? 6.987 15.138 -13.556 1.00 93.75 206 GLN A N 1
ATOM 1575 C CA . GLN A 1 206 ? 5.583 15.571 -13.583 1.00 93.75 206 GLN A CA 1
ATOM 1576 C C . GLN A 1 206 ? 4.814 15.075 -12.351 1.00 93.75 206 GLN A C 1
ATOM 1578 O O . GLN A 1 206 ? 4.058 15.828 -11.743 1.00 93.75 206 GLN A O 1
ATOM 1583 N N . LEU A 1 207 ? 5.038 13.827 -11.921 1.00 94.62 207 LEU A N 1
ATOM 1584 C CA . LEU A 1 207 ? 4.445 13.310 -10.686 1.00 94.62 207 LEU A CA 1
ATOM 1585 C C . LEU A 1 207 ? 4.841 14.171 -9.478 1.00 94.62 207 LEU A C 1
ATOM 1587 O O . LEU A 1 207 ? 3.981 14.487 -8.657 1.00 94.62 207 LEU A O 1
ATOM 1591 N N . ARG A 1 208 ? 6.110 14.586 -9.381 1.00 93.12 208 ARG A N 1
ATOM 1592 C CA . ARG A 1 208 ? 6.591 15.468 -8.305 1.00 93.12 208 ARG A CA 1
ATOM 1593 C C . ARG A 1 208 ? 5.804 16.776 -8.227 1.00 93.12 208 ARG A C 1
ATOM 1595 O O . ARG A 1 208 ? 5.540 17.247 -7.124 1.00 93.12 208 ARG A O 1
ATOM 1602 N N . GLU A 1 209 ? 5.412 17.359 -9.357 1.00 90.44 209 GLU A N 1
ATOM 1603 C CA . GLU A 1 209 ? 4.634 18.608 -9.387 1.00 90.44 209 GLU A CA 1
ATOM 1604 C C . GLU A 1 209 ? 3.266 18.465 -8.699 1.00 90.44 209 GLU A C 1
ATOM 1606 O O . GLU A 1 209 ? 2.737 19.441 -8.174 1.00 90.44 209 GLU A O 1
ATOM 1611 N N . SER A 1 210 ? 2.724 17.245 -8.616 1.00 89.62 210 SER A N 1
ATOM 1612 C CA . SER A 1 210 ? 1.472 16.959 -7.901 1.00 89.62 210 SER A CA 1
ATOM 1613 C C . SER A 1 210 ? 1.617 16.829 -6.377 1.00 89.62 210 SER A C 1
ATOM 1615 O O . SER A 1 210 ? 0.617 16.652 -5.684 1.00 89.62 210 SER A O 1
ATOM 1617 N N . TRP A 1 211 ? 2.840 16.868 -5.834 1.00 89.75 211 TRP A N 1
ATOM 1618 C CA . TRP A 1 211 ? 3.098 16.645 -4.401 1.00 89.75 211 TRP A CA 1
ATOM 1619 C C . TRP A 1 211 ? 3.013 17.908 -3.534 1.00 89.75 211 TRP A C 1
ATOM 1621 O O . TRP A 1 211 ? 3.177 17.795 -2.311 1.00 89.75 211 TRP A O 1
ATOM 1631 N N . VAL A 1 212 ? 2.793 19.066 -4.167 1.00 63.94 212 VAL A N 1
ATOM 1632 C CA . VAL A 1 212 ? 2.665 20.395 -3.544 1.00 63.94 212 VAL A CA 1
ATOM 1633 C C . VAL A 1 212 ? 1.405 20.482 -2.686 1.00 63.94 212 VAL A C 1
ATOM 1635 O O . VAL A 1 212 ? 0.315 20.120 -3.178 1.00 63.94 212 VAL A O 1
#